Protein AF-A0A497AFR0-F1 (afdb_monomer)

Solvent-accessible surface area (backbone atoms only — not comparable to full-atom values): 16528 Å² total; per-residue (Å²): 110,71,66,58,55,52,51,50,52,52,51,50,56,54,67,75,41,56,76,76,56,36,55,16,50,53,52,7,54,52,49,36,51,52,50,32,74,39,26,70,62,52,56,63,45,47,44,92,56,71,70,35,42,59,50,41,66,58,33,39,48,101,87,23,55,24,75,66,23,37,52,49,47,24,52,52,45,18,49,50,43,41,51,45,61,61,49,49,56,52,51,51,53,54,50,71,69,42,57,72,74,56,39,50,51,53,50,52,50,51,50,52,50,51,52,50,49,60,72,47,38,48,77,78,34,47,70,63,48,27,47,54,47,38,54,51,40,53,52,49,43,51,48,53,56,47,40,50,45,42,67,33,41,55,46,58,70,66,15,63,66,33,47,54,49,50,25,51,50,45,36,32,28,33,30,4,74,38,96,52,28,79,58,58,35,56,58,77,68,32,47,61,53,16,52,48,51,29,49,51,53,47,50,66,53,40,66,69,43,72,80,45,59,70,70,59,31,28,53,50,27,34,48,50,24,48,51,46,53,50,50,48,44,27,74,87,39,22,83,62,50,38,11,78,77,37,68,56,63,58,67,64,55,62,51,93,94,45,99,70,44,48,86,49,53,59,54,53,37,54,52,44,49,52,47,39,51,50,52,49,50,51,48,56,55,38,52,77,31,73,66,30,46,50,30,40,41,41,48,76,39,53,69,60,30,42,75,72,70,48,58,80,87,83,106

pLDDT: mean 83.64, std 9.58, range [43.47, 96.81]

Radius of gyration: 25.44 Å; Cα contacts (8 Å, |Δi|>4): 316; chains: 1; bounding box: 66×54×67 Å

Secondary structure (DSSP, 8-state):
-HHHHHHHHHHHHHHSS-HHHHHHHHHHHHHHHHHHHTHHHHHHHT-SSTHHHHHHHHHEETTEE-HHHHHHHHHHHHHHHHHHHHHHHHHHHHHHTS-HHHHHHHHHHHHHHHHHHHHHHHHHS-HHHHHHHHHHHHHHHHHHHHIIIIIII----S-THHHHHHHHHHHHHHH--STT-SS---HHHHHHHHHHHHHHHHHHHHHHHTT--THHHHHHHHHHHHHHHHHHH-TTTHHHH-GGG----PPPPPPTT-SS---SHHHHHHHHHHHHHHHHHHHHHHHTSHHHHHHHHHHH-HHHHHHTT--TTT-

Foldseek 3Di:
DVVVVVVVVVVVVLVPDDPLQSVLQVQLQVQLVVCQVCVVVVLVFLDDDDPSVVVCVQAHDPRGGDPRNSVVSSCVSSVVVSVCVVVVVVVVVVLVPDDPVVVVVVVVVVVVVVVVCLLCVPVVGDQSVLVVVLVVLVVLLLVLVVCLCCVQQVQQAPQSVLLVVQLVQQLLCCCAPDQLNPHVDASVVSNVVSVVRSVVVVVVLCVVLLVDDDVRSNVSNVVNNVVSVCCQQDPVCCSNANHVVGRPRRDAHADPPDPPRPPGSSVSSVVSVVSSVVSVVCSVVLCPDPNSVLSNVCNVPVVVSVVVVRDSNPD

Sequence (315 aa):
MAVASVLGLVGSGFYLMPPRTRKPVFAGLTMVLLIGLLAETIILAWGNQGLGLAIRRVVFARRGLSILGAALVFLIVAGLNAWWGSRGEQIKGRVNALPPGQQRNVRWGGIALGILVMLFLPVLLRTYLTEVIDNVGIYILMGLGLNIVVGLAGLLDLGYVAFFAIGAYVMGVLTSYGELGIAGMSFWAALPIAVGAAVVAGVILGIPVLRMRGDYLAIVTMGFGEIIRILAISDWLAPAIGGAQGVLLIPKIPVVGLEGGLVSPERLYYMILAGCLLAFFVSWRLRDSRLGRQWMALREDEDVAEAMGINLTKV

Structure (mmCIF, N/CA/C/O backbone):
data_AF-A0A497AFR0-F1
#
_entry.id   AF-A0A497AFR0-F1
#
loop_
_atom_site.group_PDB
_atom_site.id
_atom_site.type_symbol
_atom_site.label_atom_id
_atom_site.label_alt_id
_atom_site.label_comp_id
_atom_site.label_asym_id
_atom_site.label_entity_id
_atom_site.label_seq_id
_atom_site.pdbx_PDB_ins_code
_atom_site.Cartn_x
_atom_site.Cartn_y
_atom_site.Cartn_z
_atom_site.occupancy
_atom_site.B_iso_or_equiv
_atom_site.auth_seq_id
_atom_site.auth_comp_id
_atom_site.auth_asym_id
_atom_site.auth_atom_id
_atom_site.pdbx_PDB_model_num
ATOM 1 N N . MET A 1 1 ? -26.581 27.960 -20.808 1.00 69.25 1 MET A N 1
ATOM 2 C CA . MET A 1 1 ? -27.974 27.669 -20.393 1.00 69.25 1 MET A CA 1
ATOM 3 C C . MET A 1 1 ? -28.526 26.386 -21.018 1.00 69.25 1 MET A C 1
ATOM 5 O O . MET A 1 1 ? -28.933 25.528 -20.253 1.00 69.25 1 MET A O 1
ATOM 9 N N . ALA A 1 2 ? -28.447 26.174 -22.340 1.00 74.25 2 ALA A N 1
ATOM 10 C CA . ALA A 1 2 ? -28.989 24.971 -23.001 1.00 74.25 2 ALA A CA 1
ATOM 11 C C . ALA A 1 2 ? -28.499 23.620 -22.429 1.00 74.25 2 ALA A C 1
ATOM 13 O O . ALA A 1 2 ? -29.296 22.714 -22.216 1.00 74.25 2 ALA A O 1
ATOM 14 N N . VAL A 1 3 ? -27.207 23.497 -22.102 1.00 75.06 3 VAL A N 1
ATOM 15 C CA . VAL A 1 3 ? -26.644 22.266 -21.508 1.00 75.06 3 VAL A CA 1
ATOM 16 C C . VAL A 1 3 ? -27.243 21.969 -20.127 1.00 75.06 3 VAL A C 1
ATOM 18 O O . VAL A 1 3 ? -27.562 20.823 -19.830 1.00 75.06 3 VAL A O 1
ATOM 21 N N . ALA A 1 4 ? -27.464 22.996 -19.302 1.00 74.44 4 ALA A N 1
ATOM 22 C CA . ALA A 1 4 ? -28.056 22.836 -17.973 1.00 74.44 4 ALA A CA 1
ATOM 23 C C . ALA A 1 4 ? -29.530 22.408 -18.053 1.00 74.44 4 ALA A C 1
ATOM 25 O O . ALA A 1 4 ? -29.966 21.560 -17.280 1.00 74.44 4 ALA A O 1
ATOM 26 N N . SER A 1 5 ? -30.279 22.932 -19.027 1.00 76.88 5 SER A N 1
ATOM 27 C CA . SER A 1 5 ? -31.671 22.546 -19.281 1.00 76.88 5 SER A CA 1
ATOM 28 C C . SER A 1 5 ? -31.786 21.087 -19.737 1.00 76.88 5 SER A C 1
ATOM 30 O O . SER A 1 5 ? -3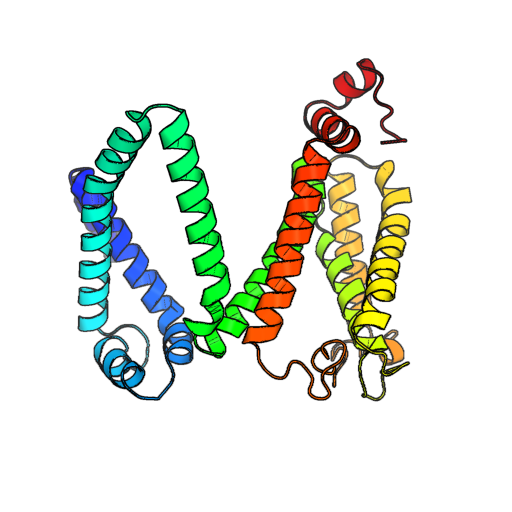2.636 20.351 -19.242 1.00 76.88 5 SER A O 1
ATOM 32 N N . VAL A 1 6 ? -30.894 20.643 -20.630 1.00 77.62 6 VAL A N 1
ATOM 33 C CA . VAL A 1 6 ? -30.844 19.248 -21.100 1.00 77.62 6 VAL A CA 1
ATOM 34 C C . VAL A 1 6 ? -30.464 18.300 -19.961 1.00 77.62 6 VAL A C 1
ATOM 36 O O . VAL A 1 6 ? -31.128 17.284 -19.767 1.00 77.62 6 VAL A O 1
ATOM 39 N N . LEU A 1 7 ? -29.456 18.644 -19.156 1.00 77.25 7 LEU A N 1
ATOM 40 C CA . LEU A 1 7 ? -29.069 17.844 -17.990 1.00 77.25 7 LEU A CA 1
ATOM 41 C C . LEU A 1 7 ? -30.175 17.795 -16.924 1.00 77.25 7 LEU A C 1
ATOM 43 O O . LEU A 1 7 ? -30.393 16.742 -16.329 1.00 77.25 7 LEU A O 1
ATOM 47 N N . GLY A 1 8 ? -30.910 18.893 -16.725 1.00 77.19 8 GLY A N 1
ATOM 48 C CA . GLY A 1 8 ? -32.064 18.949 -15.825 1.00 77.19 8 GLY A CA 1
ATOM 49 C C . GLY A 1 8 ? -33.215 18.044 -16.274 1.00 77.19 8 GLY A C 1
ATOM 50 O O . GLY A 1 8 ? -33.781 17.318 -15.457 1.00 77.19 8 GLY A O 1
ATOM 51 N N . LEU A 1 9 ? -33.516 18.013 -17.576 1.00 79.56 9 LEU A N 1
ATOM 52 C CA . LEU A 1 9 ? -34.527 17.115 -18.149 1.00 79.56 9 LEU A CA 1
ATOM 53 C C . LEU A 1 9 ? -34.112 15.642 -18.053 1.00 79.56 9 LEU A C 1
ATOM 55 O O . LEU A 1 9 ? -34.921 14.797 -17.669 1.00 79.56 9 LEU A O 1
ATOM 59 N N . VAL A 1 10 ? -32.842 15.335 -18.331 1.00 78.19 10 VAL A N 1
ATOM 60 C CA . VAL A 1 10 ? -32.291 13.982 -18.165 1.00 78.19 10 VAL A CA 1
ATOM 61 C C . VAL A 1 10 ? -32.357 13.557 -16.693 1.00 78.19 10 VAL A C 1
ATOM 63 O O . VAL A 1 10 ? -32.838 12.466 -16.393 1.00 78.19 10 VAL A O 1
ATOM 66 N N . GLY A 1 11 ? -31.964 14.432 -15.762 1.00 75.88 11 GLY A N 1
ATOM 67 C CA . GLY A 1 11 ? -32.038 14.177 -14.320 1.00 75.88 11 GLY A CA 1
ATOM 68 C C . GLY A 1 11 ? -33.467 13.955 -13.812 1.00 75.88 11 GLY A C 1
ATOM 69 O O . GLY A 1 11 ? -33.707 13.035 -13.028 1.00 75.88 11 GLY A O 1
ATOM 70 N N . SER A 1 12 ? -34.433 14.733 -14.308 1.00 78.31 12 SER A N 1
ATOM 71 C CA . SER A 1 12 ? -35.858 14.557 -13.999 1.00 78.31 12 SER A CA 1
ATOM 72 C C . SER A 1 12 ? -36.391 13.215 -14.518 1.00 78.31 12 SER A C 1
ATOM 74 O O . SER A 1 12 ? -37.030 12.471 -13.769 1.00 78.31 12 SER A O 1
ATOM 76 N N . GLY A 1 13 ? -36.032 12.837 -15.750 1.00 77.25 13 GLY A N 1
ATOM 77 C CA . GLY A 1 13 ? -36.365 11.528 -16.318 1.00 77.25 13 GLY A CA 1
ATOM 78 C C . GLY A 1 13 ? -35.806 10.362 -15.497 1.00 77.25 13 GLY A C 1
ATOM 79 O O . GLY A 1 13 ? -36.494 9.364 -15.294 1.00 77.25 13 GLY A O 1
ATOM 80 N N . PHE A 1 14 ? -34.598 10.505 -14.944 1.00 77.25 14 PHE A N 1
ATOM 81 C CA . PHE A 1 14 ? -33.999 9.518 -14.041 1.00 77.25 14 PHE A CA 1
ATOM 82 C C . PHE A 1 14 ? -34.712 9.398 -12.690 1.00 77.25 14 PHE A C 1
ATOM 84 O O . PHE A 1 14 ? -34.765 8.305 -12.118 1.00 77.25 14 PHE A O 1
ATOM 91 N N . TYR A 1 15 ? -35.251 10.499 -12.166 1.00 78.38 15 TYR A N 1
ATOM 92 C CA . TYR A 1 15 ? -35.957 10.509 -10.886 1.00 78.38 15 TYR A CA 1
ATOM 93 C C . TYR A 1 15 ? -37.315 9.801 -10.968 1.00 78.38 15 TYR A C 1
ATOM 95 O O . TYR A 1 15 ? -37.696 9.095 -10.034 1.00 78.38 15 TYR A O 1
ATOM 103 N N . LEU A 1 16 ? -38.000 9.931 -12.107 1.00 82.88 16 LEU A N 1
ATOM 104 C CA . LEU A 1 16 ? -39.312 9.326 -12.358 1.00 82.88 16 LEU A CA 1
ATOM 105 C C . LEU A 1 16 ? -39.257 7.807 -12.613 1.00 82.88 16 LEU A C 1
ATOM 107 O O . LEU A 1 16 ? -40.293 7.144 -12.619 1.00 82.88 16 LEU A O 1
ATOM 111 N N . MET A 1 17 ? -38.068 7.229 -12.817 1.00 82.50 17 MET A N 1
ATOM 112 C CA . MET A 1 17 ? -37.922 5.792 -13.060 1.00 82.50 17 MET A CA 1
ATOM 113 C C . MET A 1 17 ? -38.102 4.958 -11.780 1.00 82.50 17 MET A C 1
ATOM 115 O O . MET A 1 17 ? -37.520 5.283 -10.738 1.00 82.50 17 MET A O 1
ATOM 119 N N . PRO A 1 18 ? -38.809 3.810 -11.856 1.00 82.75 18 PRO A N 1
ATOM 120 C CA . PRO A 1 18 ? -38.904 2.868 -10.748 1.00 82.75 18 PRO A CA 1
ATOM 121 C C . PRO A 1 18 ? -37.520 2.450 -10.209 1.00 82.75 18 PRO A C 1
ATOM 123 O O . PRO A 1 18 ? -36.588 2.238 -10.991 1.00 82.75 18 PRO A O 1
ATOM 126 N N . PRO A 1 19 ? -37.358 2.216 -8.890 1.00 75.44 19 PRO A N 1
ATOM 127 C CA . PRO A 1 19 ? -36.061 1.871 -8.294 1.00 75.44 19 PRO A CA 1
ATOM 128 C C . PRO A 1 19 ? -35.402 0.621 -8.896 1.00 75.44 19 PRO A C 1
ATOM 130 O O . PRO A 1 19 ? -34.175 0.504 -8.897 1.00 75.44 19 PRO A O 1
ATOM 133 N N . ARG A 1 20 ? -36.217 -0.307 -9.418 1.00 76.38 20 ARG A N 1
ATOM 134 C CA . ARG A 1 20 ? -35.768 -1.545 -10.070 1.00 76.38 20 ARG A CA 1
ATOM 135 C C . ARG A 1 20 ? -35.093 -1.306 -11.424 1.00 76.38 20 ARG A C 1
ATOM 137 O O . ARG A 1 20 ? -34.203 -2.070 -11.770 1.00 76.38 20 ARG A O 1
ATOM 144 N N . THR A 1 21 ? -35.477 -0.265 -12.165 1.00 80.75 21 THR A N 1
ATOM 145 C CA . THR A 1 21 ? -34.900 0.075 -13.481 1.00 80.75 21 THR A CA 1
ATOM 146 C C . THR A 1 21 ? -33.881 1.206 -13.389 1.00 80.75 21 THR A C 1
ATOM 148 O O . THR A 1 21 ? -32.911 1.218 -14.143 1.00 80.75 21 THR A O 1
ATOM 151 N N . ARG A 1 22 ? -34.016 2.097 -12.400 1.00 82.12 22 ARG A N 1
ATOM 152 C CA . ARG A 1 22 ? -33.076 3.200 -12.177 1.00 82.12 22 ARG A CA 1
ATOM 153 C C . ARG A 1 22 ? -31.655 2.720 -11.867 1.00 82.12 22 ARG A C 1
ATOM 155 O O . ARG A 1 22 ? -30.707 3.223 -12.462 1.00 82.12 22 ARG A O 1
ATOM 162 N N . LYS A 1 23 ? -31.492 1.746 -10.957 1.00 81.94 23 LYS A N 1
ATOM 163 C CA . LYS A 1 23 ? -30.157 1.242 -10.567 1.00 81.94 23 LYS A CA 1
ATOM 164 C C . LYS A 1 23 ? -29.399 0.606 -11.748 1.00 81.94 23 LYS A C 1
ATOM 166 O O . LYS A 1 23 ? -28.253 0.997 -11.963 1.00 81.94 23 LYS A O 1
ATOM 171 N N . PRO A 1 24 ? -30.007 -0.292 -12.549 1.00 85.38 24 PRO A N 1
ATOM 172 C CA . PRO A 1 24 ? -29.331 -0.872 -13.705 1.00 85.38 24 PRO A CA 1
ATOM 173 C C . PRO A 1 24 ? -28.978 0.139 -14.797 1.00 85.38 24 PRO A C 1
ATOM 175 O O . PRO A 1 24 ? -27.870 0.095 -15.324 1.00 85.38 24 PRO A O 1
ATOM 178 N N . VAL A 1 25 ? -29.883 1.072 -15.113 1.00 85.94 25 VAL A N 1
ATOM 179 C CA . VAL A 1 25 ? -29.638 2.112 -16.129 1.00 85.94 25 VAL A CA 1
ATOM 180 C C . VAL A 1 25 ? -28.501 3.035 -15.686 1.00 85.94 25 VAL A C 1
ATOM 182 O O . VAL A 1 25 ? -27.593 3.316 -16.465 1.00 85.94 25 VAL A O 1
ATOM 185 N N . PHE A 1 26 ? -28.494 3.462 -14.421 1.00 85.81 26 PHE A N 1
ATOM 186 C CA . PHE A 1 26 ? -27.417 4.296 -13.886 1.00 85.81 26 PHE A CA 1
ATOM 187 C C . PHE A 1 26 ? -26.065 3.566 -13.871 1.00 85.81 26 PHE A C 1
ATOM 189 O O . PHE A 1 26 ? -25.043 4.149 -14.237 1.00 85.81 26 PHE A O 1
ATOM 196 N N . ALA A 1 27 ? -26.055 2.279 -13.506 1.00 84.75 27 ALA A N 1
ATOM 197 C CA . ALA A 1 27 ? -24.853 1.448 -13.563 1.00 84.75 27 ALA A CA 1
ATOM 198 C C . ALA A 1 27 ? -24.333 1.296 -15.002 1.00 84.75 27 ALA A C 1
ATOM 200 O O . ALA A 1 27 ? -23.131 1.415 -15.233 1.00 84.75 27 ALA A O 1
ATOM 201 N N . GLY A 1 28 ? -25.234 1.095 -15.968 1.00 86.00 28 GLY A N 1
ATOM 202 C CA . GLY A 1 28 ? -24.902 1.021 -17.388 1.00 86.00 28 GLY A CA 1
ATOM 203 C C . GLY A 1 28 ? -24.267 2.309 -17.909 1.00 86.00 28 GLY A C 1
ATOM 204 O O . GLY A 1 28 ? -23.194 2.255 -18.505 1.00 86.00 28 GLY A O 1
ATOM 205 N N . LEU A 1 29 ? -24.882 3.471 -17.654 1.00 87.56 29 LEU A N 1
ATOM 206 C CA . LEU A 1 29 ? -24.340 4.764 -18.099 1.00 87.56 29 LEU A CA 1
ATOM 207 C C . LEU A 1 29 ? -22.983 5.071 -17.464 1.00 87.56 29 LEU A C 1
ATOM 209 O O . LEU A 1 29 ? -22.055 5.479 -18.161 1.00 87.56 29 LEU A O 1
ATOM 213 N N . THR A 1 30 ? -22.858 4.838 -16.157 1.00 87.06 30 THR A N 1
ATOM 214 C CA . THR A 1 30 ? -21.595 5.037 -15.438 1.00 87.06 30 THR A CA 1
ATOM 215 C C . THR A 1 30 ? -20.494 4.149 -16.021 1.00 87.06 30 THR A C 1
ATOM 217 O O . THR A 1 30 ? -19.387 4.626 -16.253 1.00 87.06 30 THR A O 1
ATOM 220 N N . MET A 1 31 ? -20.791 2.884 -16.336 1.00 85.44 31 MET A N 1
ATOM 221 C CA . MET A 1 31 ? -19.807 1.982 -16.944 1.00 85.44 31 MET A CA 1
ATOM 222 C C . MET A 1 31 ? -19.428 2.366 -18.371 1.00 85.44 31 MET A C 1
ATOM 224 O O . MET A 1 31 ? -18.254 2.274 -18.719 1.00 85.44 31 MET A O 1
ATOM 228 N N . VAL A 1 32 ? -20.371 2.832 -19.194 1.00 88.06 32 VAL A N 1
ATOM 229 C CA . VAL A 1 32 ? -20.039 3.361 -20.528 1.00 88.06 32 VAL A CA 1
ATOM 230 C C . VAL A 1 32 ? -19.075 4.538 -20.417 1.00 88.06 32 VAL A C 1
ATOM 232 O O . VAL A 1 32 ? -18.095 4.591 -21.157 1.00 88.06 32 VAL A O 1
ATOM 235 N N . LEU A 1 33 ? -19.323 5.454 -19.478 1.00 87.56 33 LEU A N 1
ATOM 236 C CA . LEU A 1 33 ? -18.461 6.611 -19.256 1.00 87.56 33 LEU A CA 1
ATOM 237 C C . LEU A 1 33 ? -17.070 6.193 -18.761 1.00 87.56 33 LEU A C 1
ATOM 239 O O . LEU A 1 33 ? -16.072 6.662 -19.302 1.00 87.56 33 LEU A O 1
ATOM 243 N N . LEU A 1 34 ? -16.996 5.274 -17.794 1.00 85.50 34 LEU A N 1
ATOM 244 C CA . LEU A 1 34 ? -15.726 4.765 -17.268 1.00 85.50 34 LEU A CA 1
ATOM 245 C C . LEU A 1 34 ? -14.908 4.033 -18.336 1.00 85.50 34 LEU A C 1
ATOM 247 O O . LEU A 1 34 ? -13.725 4.317 -18.497 1.00 85.50 34 LEU A O 1
ATOM 251 N N . ILE A 1 35 ? -15.529 3.129 -19.097 1.00 84.81 35 ILE A N 1
ATOM 252 C CA . ILE A 1 35 ? -14.851 2.392 -20.174 1.00 84.81 35 ILE A CA 1
ATOM 253 C C . ILE A 1 35 ? -14.461 3.344 -21.312 1.00 84.81 35 ILE A C 1
ATOM 255 O O . ILE A 1 35 ? -13.410 3.166 -21.918 1.00 84.81 35 ILE A O 1
ATOM 259 N N . GLY A 1 36 ? -15.268 4.371 -21.590 1.00 85.12 36 GLY A N 1
ATOM 260 C CA . GLY A 1 36 ? -14.927 5.417 -22.552 1.00 85.12 36 GLY A CA 1
ATOM 261 C C . GLY A 1 36 ? -13.700 6.228 -22.131 1.00 85.12 36 GLY A C 1
ATOM 262 O O . GLY A 1 36 ? -12.814 6.454 -22.951 1.00 85.12 36 GLY A O 1
ATOM 263 N N . LEU A 1 37 ? -13.622 6.617 -20.855 1.00 85.81 37 LEU A N 1
ATOM 264 C CA . LEU A 1 37 ? -12.496 7.369 -20.291 1.00 85.81 37 LEU A CA 1
ATOM 265 C C . LEU A 1 37 ? -11.219 6.521 -20.234 1.00 85.81 37 LEU A C 1
ATOM 267 O O . LEU A 1 37 ? -10.132 7.009 -20.526 1.00 85.81 37 LEU A O 1
ATOM 271 N N . LEU A 1 38 ? -11.364 5.235 -19.922 1.00 82.38 38 LEU A N 1
ATOM 272 C CA . LEU A 1 38 ? -10.275 4.259 -19.872 1.00 82.38 38 LEU A CA 1
ATOM 273 C C . LEU A 1 38 ? -10.074 3.524 -21.205 1.00 82.38 38 LEU A C 1
ATOM 275 O O . LEU A 1 38 ? -9.414 2.491 -21.252 1.00 82.38 38 LEU A O 1
ATOM 279 N N . ALA A 1 39 ? -10.636 4.021 -22.308 1.00 81.69 39 ALA A N 1
ATOM 280 C CA . ALA A 1 39 ? -10.597 3.299 -23.575 1.00 81.69 39 ALA A CA 1
ATOM 281 C C . ALA A 1 39 ? -9.160 3.037 -24.034 1.00 81.69 39 ALA A C 1
ATOM 283 O O . ALA A 1 39 ? -8.857 1.936 -24.478 1.00 81.69 39 ALA A O 1
ATOM 284 N N . GLU A 1 40 ? -8.260 4.009 -23.882 1.00 75.75 40 GLU A N 1
ATOM 285 C CA . GLU A 1 40 ? -6.859 3.855 -24.283 1.00 75.75 40 GLU A CA 1
ATOM 286 C C . GLU A 1 40 ? -6.141 2.762 -23.480 1.00 75.75 40 GLU A C 1
ATOM 288 O O . GLU A 1 40 ? -5.467 1.915 -24.071 1.00 75.75 40 GLU A O 1
ATOM 293 N N . THR A 1 41 ? -6.350 2.706 -22.161 1.00 75.19 41 THR A N 1
ATOM 294 C CA . THR A 1 41 ? -5.747 1.674 -21.302 1.00 75.19 41 THR A CA 1
ATOM 295 C C . THR A 1 41 ? -6.350 0.295 -21.570 1.00 75.19 41 THR A C 1
ATOM 297 O O . THR A 1 41 ? -5.623 -0.696 -21.628 1.00 75.19 41 THR A O 1
ATOM 300 N N . ILE A 1 42 ? -7.659 0.214 -21.823 1.00 74.94 42 ILE A N 1
ATOM 301 C CA . ILE A 1 42 ? -8.346 -1.047 -22.147 1.00 74.94 42 ILE A CA 1
ATOM 302 C C . ILE A 1 42 ? -7.929 -1.567 -23.532 1.00 74.94 42 ILE A C 1
ATOM 304 O O . ILE A 1 42 ? -7.737 -2.770 -23.717 1.00 74.94 42 ILE A O 1
ATOM 308 N N . ILE A 1 43 ? -7.736 -0.675 -24.506 1.00 75.50 43 ILE A N 1
ATOM 309 C CA . ILE A 1 43 ? -7.233 -1.030 -25.838 1.00 75.50 43 ILE A CA 1
ATOM 310 C C . ILE A 1 43 ? -5.813 -1.599 -25.745 1.00 75.50 43 ILE A C 1
ATOM 312 O O . ILE A 1 43 ? -5.524 -2.605 -26.397 1.00 75.50 43 ILE A O 1
ATOM 316 N N . LEU A 1 44 ? -4.944 -0.981 -24.937 1.00 74.50 44 LEU A N 1
ATOM 317 C CA . LEU A 1 44 ? -3.592 -1.483 -24.667 1.00 74.50 44 LEU A CA 1
ATOM 318 C C . LEU A 1 44 ? -3.635 -2.860 -23.987 1.00 74.50 44 LEU A C 1
ATOM 320 O O . LEU A 1 44 ? -2.912 -3.773 -24.386 1.00 74.50 44 LEU A O 1
ATOM 324 N N . ALA A 1 45 ? -4.550 -3.040 -23.033 1.00 70.38 45 ALA A N 1
ATOM 325 C CA . ALA A 1 45 ? -4.733 -4.287 -22.301 1.00 70.38 45 ALA A CA 1
ATOM 326 C C . ALA A 1 45 ? -5.177 -5.477 -23.164 1.00 70.38 45 ALA A C 1
ATOM 328 O O . ALA A 1 45 ? -4.791 -6.618 -22.899 1.00 70.38 45 ALA A O 1
ATOM 329 N N . TRP A 1 46 ? -6.007 -5.246 -24.181 1.00 67.00 46 TRP A N 1
ATOM 330 C CA . TRP A 1 46 ? -6.632 -6.333 -24.945 1.00 67.00 46 TRP A CA 1
ATOM 331 C C . TRP A 1 46 ? -5.782 -6.925 -26.070 1.00 67.00 46 TRP A C 1
ATOM 333 O O . TRP A 1 46 ? -6.173 -7.938 -26.655 1.00 67.00 46 TRP A O 1
ATOM 343 N N . GLY A 1 47 ? -4.575 -6.397 -26.280 1.00 60.69 47 GLY A N 1
ATOM 344 C CA . GLY A 1 47 ? -3.593 -6.947 -27.208 1.00 60.69 47 GLY A CA 1
ATOM 345 C C . GLY A 1 47 ? -4.029 -6.893 -28.678 1.00 60.69 47 GLY A C 1
ATOM 346 O O . GLY A 1 47 ? -5.204 -6.817 -29.033 1.00 60.69 47 GLY A O 1
ATOM 347 N N . ASN A 1 48 ? -3.054 -6.963 -29.580 1.00 64.25 48 ASN A N 1
ATOM 348 C CA . ASN A 1 48 ? -3.296 -6.889 -31.023 1.00 64.25 48 ASN A CA 1
ATOM 349 C C . ASN A 1 48 ? -3.383 -8.273 -31.686 1.00 64.25 48 ASN A C 1
ATOM 351 O O . ASN A 1 48 ? -2.969 -8.413 -32.831 1.00 64.25 48 ASN A O 1
ATOM 355 N N . GLN A 1 49 ? -3.878 -9.312 -31.003 1.00 61.34 49 GLN A N 1
ATOM 356 C CA . GLN A 1 49 ? -3.927 -10.667 -31.575 1.00 61.34 49 GLN A CA 1
ATOM 357 C C . GLN A 1 49 ? -5.248 -11.403 -31.293 1.00 61.34 49 GLN A C 1
ATOM 359 O O . GLN A 1 49 ? -5.799 -11.342 -30.191 1.00 61.34 49 GLN A O 1
ATOM 364 N N . GLY A 1 50 ? -5.740 -12.133 -32.302 1.00 70.19 50 GLY A N 1
ATOM 365 C CA 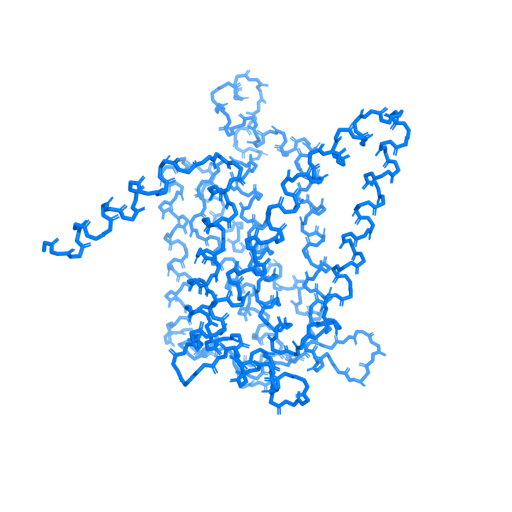. GLY A 1 50 ? -6.907 -13.020 -32.214 1.00 70.19 50 GLY A CA 1
ATOM 366 C C . GLY A 1 50 ? -8.237 -12.299 -31.963 1.00 70.19 50 GLY A C 1
ATOM 367 O O . GLY A 1 50 ? -8.510 -11.247 -32.542 1.00 70.19 50 GLY A O 1
ATOM 368 N N . LEU A 1 51 ? -9.066 -12.863 -31.077 1.00 62.91 51 LEU A N 1
ATOM 369 C CA . LEU A 1 51 ? -10.386 -12.325 -30.706 1.00 62.91 51 LEU A CA 1
ATOM 370 C C . LEU A 1 51 ? -10.321 -10.891 -30.145 1.00 62.91 51 LEU A C 1
ATOM 372 O O . LEU A 1 51 ? -11.255 -10.119 -30.347 1.00 62.91 51 LEU A O 1
ATOM 376 N N . GLY A 1 52 ? -9.208 -10.498 -29.512 1.00 66.81 52 GLY A N 1
ATOM 377 C CA . GLY A 1 52 ? -9.011 -9.140 -28.985 1.00 66.81 52 GLY A CA 1
ATOM 378 C C . GLY A 1 52 ? -9.063 -8.060 -30.072 1.00 66.81 52 GLY A C 1
ATOM 379 O O . GLY A 1 52 ? -9.675 -7.012 -29.871 1.00 66.81 52 GLY A O 1
ATOM 380 N N . LEU A 1 53 ? -8.535 -8.345 -31.270 1.00 69.25 53 LEU A N 1
ATOM 381 C CA . LEU A 1 53 ? -8.616 -7.434 -32.420 1.00 69.25 53 LEU A CA 1
ATOM 382 C C . LEU A 1 53 ? -10.046 -7.282 -32.943 1.00 69.25 53 LEU A C 1
ATOM 384 O O . LEU A 1 53 ? -10.456 -6.175 -33.295 1.00 69.25 53 LEU A O 1
ATOM 388 N N . ALA A 1 54 ? -10.791 -8.389 -33.016 1.00 70.81 54 ALA A N 1
ATOM 389 C CA . ALA A 1 54 ? -12.164 -8.386 -33.509 1.00 70.81 54 ALA A CA 1
ATOM 390 C C . ALA A 1 54 ? -13.064 -7.555 -32.589 1.00 70.81 54 ALA A C 1
ATOM 392 O O . ALA A 1 54 ? -13.783 -6.673 -33.060 1.00 70.81 54 ALA A O 1
ATOM 393 N N . ILE A 1 55 ? -12.956 -7.764 -31.273 1.00 70.19 55 ILE A N 1
ATOM 394 C CA . ILE A 1 55 ? -13.760 -7.009 -30.312 1.00 70.19 55 ILE A CA 1
ATOM 395 C C . ILE A 1 55 ? -13.301 -5.546 -30.254 1.00 70.19 55 ILE A C 1
ATOM 397 O O . ILE A 1 55 ? -14.145 -4.651 -30.227 1.00 70.19 55 ILE A O 1
ATOM 401 N N . ARG A 1 56 ? -11.989 -5.273 -30.340 1.00 73.38 56 ARG A N 1
ATOM 402 C CA . ARG A 1 56 ? -11.464 -3.901 -30.405 1.00 73.38 56 ARG A CA 1
ATOM 403 C C . ARG A 1 56 ? -12.093 -3.101 -31.544 1.00 73.38 56 ARG A C 1
ATOM 405 O O . ARG A 1 56 ? -12.499 -1.970 -31.314 1.00 73.38 56 ARG A O 1
ATOM 412 N N . ARG A 1 57 ? -12.197 -3.675 -32.747 1.00 72.88 57 ARG A N 1
ATOM 413 C CA . ARG A 1 57 ? -12.775 -2.984 -33.916 1.00 72.88 57 ARG A CA 1
ATOM 414 C C . ARG A 1 57 ? -14.253 -2.638 -33.744 1.00 72.88 57 ARG A C 1
ATOM 416 O O . ARG A 1 57 ? -14.695 -1.625 -34.273 1.00 72.88 57 ARG A O 1
ATOM 423 N N . VAL A 1 58 ? -15.008 -3.480 -33.040 1.00 77.12 58 VAL A N 1
ATOM 424 C CA . VAL A 1 58 ? -16.448 -3.274 -32.824 1.00 77.12 58 VAL A CA 1
ATOM 425 C C . VAL A 1 58 ? -16.693 -2.292 -31.679 1.00 77.12 58 VAL A C 1
ATOM 427 O O . VAL A 1 58 ? -17.526 -1.393 -31.801 1.00 77.12 58 VAL A O 1
ATOM 430 N N . VAL A 1 59 ? -15.963 -2.439 -30.572 1.00 77.25 59 VAL A N 1
ATOM 431 C CA . VAL A 1 59 ? -16.230 -1.711 -29.322 1.00 77.25 59 VAL A CA 1
ATOM 432 C C . VAL A 1 59 ? -15.510 -0.361 -29.258 1.00 77.25 59 VAL A C 1
ATOM 434 O O . VAL A 1 59 ? -16.069 0.597 -28.724 1.00 77.25 59 VAL A O 1
ATOM 437 N N . PHE A 1 60 ? -14.310 -0.244 -29.831 1.00 79.81 60 PHE A N 1
ATOM 438 C CA . PHE A 1 60 ? -13.459 0.940 -29.696 1.00 79.81 60 PHE A CA 1
ATOM 439 C C . PHE A 1 60 ? -13.203 1.640 -31.042 1.00 79.81 60 PHE A C 1
ATOM 441 O O . PHE A 1 60 ? -12.854 1.018 -32.045 1.00 79.81 60 PHE A O 1
ATOM 448 N N . ALA A 1 61 ? -13.346 2.965 -31.052 1.00 76.94 61 ALA A N 1
ATOM 449 C CA . ALA A 1 61 ? -12.986 3.861 -32.149 1.00 76.94 61 ALA A CA 1
ATOM 450 C C . ALA A 1 61 ? -11.591 4.490 -31.922 1.00 76.94 61 ALA A C 1
ATOM 452 O O . ALA A 1 61 ? -10.935 4.238 -30.913 1.00 76.94 61 ALA A O 1
ATOM 453 N N . ARG A 1 62 ? -11.119 5.346 -32.847 1.00 67.44 62 ARG A N 1
ATOM 454 C CA . ARG A 1 62 ? -9.787 5.994 -32.757 1.00 67.44 62 ARG A CA 1
ATOM 455 C C . ARG A 1 62 ? -9.585 6.881 -31.515 1.00 67.44 62 ARG A C 1
ATOM 457 O O . ARG A 1 62 ? -8.440 7.160 -31.189 1.00 67.44 62 ARG A O 1
ATOM 464 N N . ARG A 1 63 ? -10.659 7.356 -30.871 1.00 65.19 63 ARG A N 1
ATOM 465 C CA . ARG A 1 63 ? -10.631 8.268 -29.707 1.00 65.19 63 ARG A CA 1
ATOM 466 C C . ARG A 1 63 ? -11.709 7.919 -28.667 1.00 65.19 63 ARG A C 1
ATOM 468 O O . ARG A 1 63 ? -12.456 8.793 -28.242 1.00 65.19 63 ARG A O 1
ATOM 475 N N . GLY A 1 64 ? -11.858 6.638 -28.326 1.00 72.12 64 GLY A N 1
ATOM 476 C CA . GLY A 1 64 ? -12.796 6.197 -27.284 1.00 72.12 64 GLY A CA 1
ATOM 477 C C . GLY A 1 64 ? -13.734 5.075 -27.722 1.00 72.12 64 GLY A C 1
ATOM 478 O O . GLY A 1 64 ? -13.414 4.291 -28.613 1.00 72.12 64 GLY A O 1
ATOM 479 N N . LEU A 1 65 ? -14.902 4.988 -27.088 1.00 81.12 65 LEU A N 1
ATOM 480 C CA . LEU A 1 65 ? -15.923 3.987 -27.404 1.00 81.12 65 LEU A CA 1
ATOM 481 C C . LEU A 1 65 ? -16.639 4.306 -28.722 1.00 81.12 65 LEU A C 1
ATOM 483 O O . LEU A 1 65 ? -16.984 5.457 -28.992 1.00 81.12 65 LEU A O 1
ATOM 487 N N . SER A 1 66 ? -16.897 3.286 -29.541 1.00 85.62 66 SER A N 1
ATOM 488 C CA . SER A 1 66 ? -17.799 3.436 -30.687 1.00 85.62 66 SER A CA 1
ATOM 489 C C . SER A 1 66 ? -19.247 3.574 -30.191 1.00 85.62 66 SER A C 1
ATOM 491 O O . SER A 1 66 ? -19.580 3.108 -29.102 1.00 85.62 66 SER A O 1
ATOM 493 N N . ILE A 1 67 ? -20.138 4.184 -30.980 1.00 84.81 67 ILE A N 1
ATOM 494 C CA . ILE A 1 67 ? -21.565 4.320 -30.612 1.00 84.81 67 ILE A CA 1
ATOM 495 C C . ILE A 1 67 ? -22.198 2.935 -30.386 1.00 84.81 67 ILE A C 1
ATOM 497 O O . ILE A 1 67 ? -22.936 2.728 -29.424 1.00 84.81 67 ILE A O 1
ATOM 501 N N . LEU A 1 68 ? -21.849 1.962 -31.236 1.00 85.31 68 LEU A N 1
ATOM 502 C CA . LEU A 1 68 ? -22.284 0.571 -31.099 1.00 85.31 68 LEU A CA 1
ATOM 503 C C . LEU A 1 68 ? -21.676 -0.098 -29.857 1.00 85.31 68 LEU A C 1
ATOM 505 O O . LEU A 1 68 ? -22.379 -0.797 -29.133 1.00 85.31 68 LEU A O 1
ATOM 509 N N . GLY A 1 69 ? -20.398 0.155 -29.571 1.00 83.50 69 GLY A N 1
ATOM 510 C CA . GLY A 1 69 ? -19.710 -0.325 -28.374 1.00 83.50 69 GLY A CA 1
ATOM 511 C C . GLY A 1 69 ? -20.335 0.216 -27.092 1.00 83.50 69 GLY A C 1
ATOM 512 O O . GLY A 1 69 ? -20.582 -0.548 -26.164 1.00 83.50 69 GLY A O 1
ATOM 513 N N . ALA A 1 70 ? -20.673 1.505 -27.064 1.00 84.88 70 ALA A N 1
ATOM 514 C CA . ALA A 1 70 ? -21.369 2.144 -25.953 1.00 84.88 70 ALA A CA 1
ATOM 515 C C . ALA A 1 70 ? -22.756 1.543 -25.714 1.00 84.88 70 ALA A C 1
ATOM 517 O O . ALA A 1 70 ? -23.088 1.214 -24.576 1.00 84.88 70 ALA A O 1
ATOM 518 N N . ALA A 1 71 ? -23.538 1.332 -26.775 1.00 87.12 71 ALA A N 1
ATOM 519 C CA . ALA A 1 71 ? -24.844 0.688 -26.667 1.00 87.12 71 ALA A CA 1
ATOM 520 C C . ALA A 1 71 ? -24.731 -0.761 -26.157 1.00 87.12 71 ALA A C 1
ATOM 522 O O . ALA A 1 71 ? -25.487 -1.162 -25.272 1.00 87.12 71 ALA A O 1
ATOM 523 N N . LEU A 1 72 ? -23.758 -1.534 -26.654 1.00 87.44 72 LEU A N 1
ATOM 524 C CA . LEU A 1 72 ? -23.517 -2.910 -26.209 1.00 87.44 72 LEU A CA 1
ATOM 525 C C . LEU A 1 72 ? -23.092 -2.976 -24.741 1.00 87.44 72 LEU A C 1
ATOM 527 O O . LEU A 1 72 ? -23.676 -3.737 -23.972 1.00 87.44 72 LEU A O 1
ATOM 531 N N . VAL A 1 73 ? -22.117 -2.159 -24.335 1.00 85.75 73 VAL A N 1
ATOM 532 C CA . VAL A 1 73 ? -21.668 -2.072 -22.938 1.00 85.75 73 VAL A CA 1
ATOM 533 C C . VAL A 1 73 ? -22.833 -1.688 -22.030 1.00 85.75 73 VAL A C 1
ATOM 535 O O . VAL A 1 73 ? -23.046 -2.340 -21.009 1.00 85.75 73 VAL A O 1
ATOM 538 N N . PHE A 1 74 ? -23.622 -0.682 -22.416 1.00 89.50 74 PHE A N 1
ATOM 539 C CA . PHE A 1 74 ? -24.791 -0.258 -21.655 1.00 89.50 74 PHE A CA 1
ATOM 540 C C . PHE A 1 74 ? -25.792 -1.401 -21.465 1.00 89.50 74 PHE A C 1
ATOM 542 O O . PHE A 1 74 ? -26.189 -1.680 -20.334 1.00 89.50 74 PHE A O 1
ATOM 549 N N . LEU A 1 75 ? -26.172 -2.087 -22.547 1.00 90.44 75 LEU A N 1
ATOM 550 C CA . LEU A 1 75 ? -27.144 -3.180 -22.502 1.00 90.44 75 LEU A CA 1
ATOM 551 C C . LEU A 1 75 ? -26.639 -4.368 -21.679 1.00 90.44 75 LEU A C 1
ATOM 553 O O . LEU A 1 75 ? -27.397 -4.918 -20.881 1.00 90.44 75 LEU A O 1
ATOM 557 N N . ILE A 1 76 ? -25.364 -4.737 -21.826 1.00 87.44 76 ILE A N 1
ATOM 558 C CA . ILE A 1 76 ? -24.753 -5.833 -21.066 1.00 87.44 76 ILE A CA 1
ATOM 559 C C . ILE A 1 76 ? -24.717 -5.485 -19.577 1.00 87.44 76 ILE A C 1
ATOM 561 O O . ILE A 1 76 ? -25.184 -6.270 -18.754 1.00 87.44 76 ILE A O 1
ATOM 565 N N . VAL A 1 77 ? -24.203 -4.309 -19.215 1.00 86.62 77 VAL A N 1
ATOM 566 C CA . VAL A 1 77 ? -24.053 -3.912 -17.808 1.00 86.62 77 VAL A CA 1
ATOM 567 C C . VAL A 1 77 ? -25.413 -3.697 -17.151 1.00 86.62 77 VAL A C 1
ATOM 569 O O . VAL A 1 77 ? -25.644 -4.210 -16.056 1.00 86.62 77 VAL A O 1
ATOM 572 N N . ALA A 1 78 ? -26.332 -2.984 -17.805 1.00 87.00 78 ALA A N 1
ATOM 573 C CA . ALA A 1 78 ? -27.679 -2.783 -17.280 1.00 87.00 78 ALA A CA 1
ATOM 574 C C . ALA A 1 78 ? -28.439 -4.118 -17.185 1.00 87.00 78 ALA A C 1
ATOM 576 O O . ALA A 1 78 ? -29.090 -4.385 -16.177 1.00 87.00 78 ALA A O 1
ATOM 577 N N . GLY A 1 79 ? -28.303 -5.002 -18.177 1.00 87.00 79 GLY A N 1
ATOM 578 C CA . GLY A 1 79 ? -28.904 -6.336 -18.155 1.00 87.00 79 GLY A CA 1
ATOM 579 C C . GLY A 1 79 ? -28.376 -7.202 -17.009 1.00 87.00 79 GLY A C 1
ATOM 580 O O . GLY A 1 79 ? -29.163 -7.737 -16.226 1.00 87.00 79 GLY A O 1
ATOM 581 N N . LEU A 1 80 ? -27.051 -7.287 -16.853 1.00 87.12 80 LEU A N 1
ATOM 582 C CA . LEU A 1 80 ? -26.406 -8.026 -15.763 1.00 87.12 80 LEU A CA 1
ATOM 583 C C . LEU A 1 80 ? -26.779 -7.459 -14.392 1.00 87.12 80 LEU A C 1
ATOM 585 O O . LEU A 1 80 ? -27.060 -8.226 -13.474 1.00 87.12 80 LEU A O 1
ATOM 589 N N . ASN A 1 81 ? -26.829 -6.134 -14.245 1.00 84.94 81 ASN A N 1
ATOM 590 C CA . ASN A 1 81 ? -27.176 -5.491 -12.979 1.00 84.94 81 ASN A CA 1
ATOM 591 C C . ASN A 1 81 ? -28.651 -5.724 -12.607 1.00 84.94 81 ASN A C 1
ATOM 593 O O . ASN A 1 81 ? -28.949 -6.073 -11.464 1.00 84.94 81 ASN A O 1
ATOM 597 N N . ALA A 1 82 ? -29.571 -5.625 -13.573 1.00 84.94 82 ALA A N 1
ATOM 598 C CA . ALA A 1 82 ? -30.984 -5.947 -13.366 1.00 84.94 82 ALA A CA 1
ATOM 599 C C . ALA A 1 82 ? -31.183 -7.429 -13.002 1.00 84.94 82 ALA A C 1
ATOM 601 O O . ALA A 1 82 ? -31.916 -7.764 -12.064 1.00 84.94 82 ALA A O 1
ATOM 602 N N . TRP A 1 83 ? -30.484 -8.321 -13.707 1.00 84.31 83 TRP A N 1
ATOM 603 C CA . TRP A 1 83 ? -30.521 -9.757 -13.455 1.00 84.31 83 TRP A CA 1
ATOM 604 C C . TRP A 1 83 ? -29.976 -10.105 -12.066 1.00 84.31 83 TRP A C 1
ATOM 606 O O . TRP A 1 83 ? -30.658 -10.776 -11.284 1.00 84.31 83 TRP A O 1
ATOM 616 N N . TRP A 1 84 ? -28.803 -9.579 -11.710 1.00 78.81 84 TRP A N 1
ATOM 617 C CA . TRP A 1 84 ? -28.177 -9.800 -10.408 1.00 78.81 84 TRP A CA 1
ATOM 618 C C . TRP A 1 84 ? -28.971 -9.170 -9.261 1.00 78.81 84 TRP A C 1
ATOM 620 O O . TRP A 1 84 ? -29.061 -9.760 -8.190 1.00 78.81 84 TRP A O 1
ATOM 630 N N . GLY A 1 85 ? -29.613 -8.018 -9.474 1.00 76.19 85 GLY A N 1
ATOM 631 C CA . GLY A 1 85 ? -30.475 -7.384 -8.473 1.00 76.19 85 GLY A CA 1
ATOM 632 C C . GLY A 1 85 ? -31.690 -8.237 -8.096 1.00 76.19 85 GLY A C 1
ATOM 633 O O . GLY A 1 85 ? -32.090 -8.261 -6.935 1.00 76.19 85 GLY A O 1
ATOM 634 N N . SER A 1 86 ? -32.251 -8.984 -9.051 1.00 74.94 86 SER A N 1
ATOM 635 C CA . SER A 1 86 ? -33.387 -9.882 -8.794 1.00 74.94 86 SER A CA 1
ATOM 636 C C . SER A 1 86 ? -32.969 -11.227 -8.187 1.00 74.94 86 SER A C 1
ATOM 638 O O . SER A 1 86 ? -33.600 -11.705 -7.243 1.00 74.94 86 SER A O 1
ATOM 640 N N . ARG A 1 87 ? -31.887 -11.836 -8.692 1.00 78.94 87 ARG A N 1
ATOM 641 C CA . ARG A 1 87 ? -31.420 -13.155 -8.236 1.00 78.94 87 ARG A CA 1
ATOM 642 C C . ARG A 1 87 ? -30.547 -13.091 -6.990 1.00 78.94 87 ARG A C 1
ATOM 644 O O . ARG A 1 87 ? -30.580 -14.019 -6.193 1.00 78.94 87 ARG A O 1
ATOM 651 N N . GLY A 1 88 ? -29.801 -12.011 -6.788 1.00 73.25 88 GLY A N 1
ATOM 652 C CA . GLY A 1 88 ? -28.920 -11.833 -5.635 1.00 73.25 88 GLY A CA 1
ATOM 653 C C . GLY A 1 88 ? -29.686 -11.820 -4.314 1.00 73.25 88 GLY A C 1
ATOM 654 O O . GLY A 1 88 ? -29.278 -12.492 -3.370 1.00 73.25 88 GLY A O 1
ATOM 655 N N . GLU A 1 89 ? -30.832 -11.138 -4.264 1.00 72.44 89 GLU A N 1
ATOM 656 C CA . GLU A 1 89 ? -31.716 -11.138 -3.088 1.00 72.44 89 GLU A CA 1
ATOM 657 C C . GLU A 1 89 ? -32.336 -12.522 -2.837 1.00 72.44 89 GLU A C 1
ATOM 659 O O . GLU A 1 89 ? -32.377 -12.992 -1.702 1.00 72.44 89 GLU A O 1
ATOM 664 N N . GLN A 1 90 ? -32.724 -13.242 -3.896 1.00 79.00 90 GLN A N 1
ATOM 665 C CA . GLN A 1 90 ? -33.228 -14.616 -3.775 1.00 79.00 90 GLN A CA 1
ATOM 666 C C . GLN A 1 90 ? -32.149 -15.593 -3.287 1.00 79.00 90 GLN A C 1
ATOM 668 O O . GLN A 1 90 ? -32.430 -16.460 -2.461 1.00 79.00 90 GLN A O 1
ATOM 673 N N . ILE A 1 91 ? -30.910 -15.455 -3.769 1.00 77.44 91 ILE A N 1
ATOM 674 C CA . ILE A 1 91 ? -29.772 -16.281 -3.346 1.00 77.44 91 ILE A CA 1
ATOM 675 C C . ILE A 1 91 ? -29.421 -15.984 -1.886 1.00 77.44 91 ILE A C 1
ATOM 677 O O . ILE A 1 91 ? -29.278 -16.923 -1.108 1.00 77.44 91 ILE A O 1
ATOM 681 N N . LYS A 1 92 ? -29.352 -14.709 -1.479 1.00 75.62 92 LYS A N 1
ATOM 682 C CA . LYS A 1 92 ? -29.129 -14.331 -0.073 1.00 75.62 92 LYS A CA 1
ATOM 683 C C . LYS A 1 92 ? -30.228 -14.874 0.840 1.00 75.62 92 LYS A C 1
ATOM 685 O O . LYS A 1 92 ? -29.911 -15.453 1.874 1.00 75.62 92 LYS A O 1
ATOM 690 N N . GLY A 1 93 ? -31.495 -14.752 0.436 1.00 75.81 93 GLY A N 1
ATOM 691 C CA . GLY A 1 93 ? -32.632 -15.304 1.175 1.00 75.81 93 GLY A CA 1
ATOM 692 C C . GLY A 1 93 ? -32.548 -16.824 1.328 1.00 75.81 93 GLY A C 1
ATOM 693 O O . GLY A 1 93 ? -32.721 -17.339 2.429 1.00 75.81 93 GLY A O 1
ATOM 694 N N . ARG A 1 94 ? -32.191 -17.544 0.254 1.00 78.50 94 ARG A N 1
ATOM 695 C CA . ARG A 1 94 ? -31.984 -19.001 0.29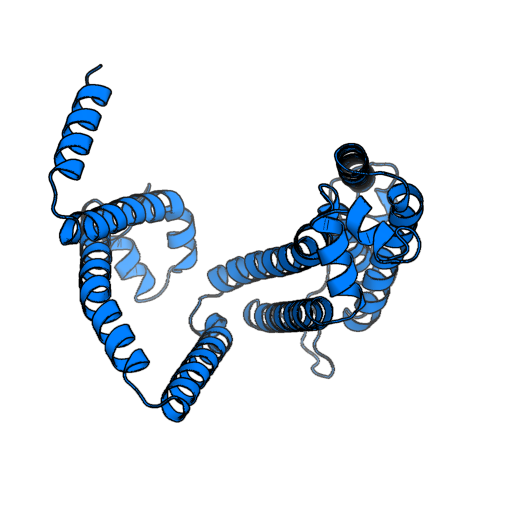9 1.00 78.50 94 ARG A CA 1
ATOM 696 C C . ARG A 1 94 ? -30.812 -19.399 1.186 1.00 78.50 94 ARG A C 1
ATOM 698 O O . ARG A 1 94 ? -30.964 -20.328 1.962 1.00 78.50 94 ARG A O 1
ATOM 705 N N . VAL A 1 95 ? -29.676 -18.704 1.104 1.00 78.50 95 VAL A N 1
ATOM 706 C CA . VAL A 1 95 ? -28.496 -18.992 1.938 1.00 78.50 95 VAL A CA 1
ATOM 707 C C . VAL A 1 95 ? -28.792 -18.727 3.414 1.00 78.50 95 VAL A C 1
ATOM 709 O O . VAL A 1 95 ? -28.444 -19.553 4.251 1.00 78.50 95 VAL A O 1
ATOM 712 N N . ASN A 1 96 ? -29.484 -17.634 3.740 1.00 79.44 96 ASN A N 1
ATOM 713 C CA . ASN A 1 96 ? -29.861 -17.308 5.118 1.00 79.44 96 ASN A CA 1
ATOM 714 C C . ASN A 1 96 ? -30.920 -18.265 5.693 1.00 79.44 96 ASN A C 1
ATOM 716 O O . ASN A 1 96 ? -30.984 -18.435 6.906 1.00 79.44 96 ASN A O 1
ATOM 720 N N . ALA A 1 97 ? -31.722 -18.908 4.839 1.00 83.19 97 ALA A N 1
ATOM 721 C CA . ALA A 1 97 ? -32.688 -19.931 5.240 1.00 83.19 97 ALA A CA 1
ATOM 722 C C . ALA A 1 97 ? -32.058 -21.319 5.481 1.00 83.19 97 ALA A C 1
ATOM 724 O O . ALA A 1 97 ? -32.738 -22.214 5.981 1.00 83.19 97 ALA A O 1
ATOM 725 N N . LEU A 1 98 ? -30.781 -21.529 5.130 1.00 85.38 98 LEU A N 1
ATOM 726 C CA . LEU A 1 98 ? -30.097 -22.803 5.371 1.00 85.38 98 LEU A CA 1
ATOM 727 C C . LEU A 1 98 ? -29.739 -22.988 6.857 1.00 85.38 98 LEU A C 1
ATOM 729 O O . LEU A 1 98 ? -29.458 -22.002 7.543 1.00 85.38 98 LEU A O 1
ATOM 733 N N . PRO A 1 99 ? -29.636 -24.237 7.349 1.00 85.12 99 PRO A N 1
ATOM 734 C CA . PRO A 1 99 ? -29.097 -24.534 8.675 1.00 85.12 99 PRO A CA 1
ATOM 735 C C . PRO A 1 99 ? -27.679 -23.958 8.877 1.00 85.12 99 PRO A C 1
ATOM 737 O O . PRO A 1 99 ? -26.888 -23.929 7.927 1.00 85.12 99 PRO A O 1
ATOM 740 N N . PRO A 1 100 ? -27.290 -23.570 10.109 1.00 81.44 100 PRO A N 1
ATOM 741 C CA . PRO A 1 100 ? -26.024 -22.875 10.384 1.00 81.44 100 PRO A CA 1
ATOM 742 C C . PRO A 1 100 ? -24.769 -23.648 9.938 1.00 81.44 100 PRO A C 1
ATOM 744 O O . PRO A 1 100 ? -23.794 -23.044 9.487 1.00 81.44 100 PRO A O 1
ATOM 747 N N . GLY A 1 101 ? -24.793 -24.987 9.977 1.00 81.94 101 GLY A N 1
ATOM 748 C CA . GLY A 1 101 ? -23.698 -25.820 9.459 1.00 81.94 101 GLY A CA 1
ATOM 749 C C . GLY A 1 101 ? -23.520 -25.713 7.938 1.00 81.94 101 GLY A C 1
ATOM 750 O O . GLY A 1 101 ? -22.398 -25.656 7.437 1.00 81.94 101 GLY A O 1
ATOM 751 N N . GLN A 1 102 ? -24.619 -25.597 7.193 1.00 83.44 102 GLN A N 1
ATOM 752 C CA . GLN A 1 102 ? -24.596 -25.475 5.736 1.00 83.44 102 GLN A CA 1
ATOM 753 C C . GLN A 1 102 ? -24.248 -24.043 5.300 1.00 83.44 102 GLN A C 1
ATOM 755 O O . GLN A 1 102 ? -23.513 -23.861 4.330 1.00 83.44 102 GLN A O 1
ATOM 760 N N . GLN A 1 103 ? -24.668 -23.030 6.069 1.00 83.62 103 GLN A N 1
ATOM 761 C CA . GLN A 1 103 ? -24.226 -21.642 5.879 1.00 83.62 103 GLN A CA 1
ATOM 762 C C . GLN A 1 103 ? -22.706 -21.504 6.002 1.00 83.62 103 GLN A C 1
ATOM 764 O O . GLN A 1 103 ? -22.077 -20.816 5.195 1.00 83.62 103 GLN A O 1
ATOM 769 N N . ARG A 1 104 ? -22.100 -22.187 6.983 1.00 84.00 104 ARG A N 1
ATOM 770 C CA . ARG A 1 104 ? -20.643 -22.231 7.141 1.00 84.00 104 ARG A CA 1
ATOM 771 C C . ARG A 1 104 ? -19.979 -22.816 5.891 1.00 84.00 104 ARG A C 1
ATOM 773 O O . ARG A 1 104 ? -19.070 -22.184 5.363 1.00 84.00 104 ARG A O 1
ATOM 780 N N . ASN A 1 105 ? -20.461 -23.944 5.371 1.00 86.44 105 ASN A N 1
ATOM 781 C CA . ASN A 1 105 ? -19.893 -24.566 4.167 1.00 86.44 105 ASN A CA 1
ATOM 782 C C . ASN A 1 105 ? -20.020 -23.680 2.922 1.00 86.44 105 ASN A C 1
ATOM 784 O O . ASN A 1 105 ? -19.067 -23.577 2.157 1.00 86.44 105 ASN A O 1
ATOM 788 N N . VAL A 1 106 ? -21.150 -22.988 2.743 1.00 86.19 106 VAL A N 1
ATOM 789 C CA . VAL A 1 106 ? -21.324 -22.025 1.641 1.00 86.19 106 VAL A CA 1
ATOM 790 C C . VAL A 1 106 ? -20.353 -20.849 1.779 1.00 86.19 106 VAL A C 1
ATOM 792 O O . VAL A 1 106 ? -19.757 -20.433 0.788 1.00 86.19 106 VAL A O 1
ATOM 795 N N . ARG A 1 107 ? -20.134 -20.338 2.999 1.00 84.69 107 ARG A N 1
ATOM 796 C CA . ARG A 1 107 ? -19.148 -19.275 3.256 1.00 84.69 107 ARG A CA 1
ATOM 797 C C . ARG A 1 107 ? -17.722 -19.729 2.949 1.00 84.69 107 ARG A C 1
ATOM 799 O O . ARG A 1 107 ? -17.019 -19.029 2.229 1.00 84.69 107 ARG A O 1
ATOM 806 N N . TRP A 1 108 ? -17.308 -20.899 3.440 1.00 86.31 108 TRP A N 1
ATOM 807 C CA . TRP A 1 108 ? -15.983 -21.455 3.139 1.00 86.31 108 TRP A CA 1
ATOM 808 C C . TRP A 1 108 ? -15.816 -21.774 1.654 1.00 86.31 108 TRP A C 1
ATOM 810 O O . TRP A 1 108 ? -14.766 -21.477 1.098 1.00 86.31 108 TRP A O 1
ATOM 820 N N . GLY A 1 109 ? -16.857 -22.286 0.992 1.00 89.44 109 GLY A N 1
ATOM 821 C CA . GLY A 1 109 ? -16.871 -22.491 -0.456 1.00 89.44 109 GLY A CA 1
ATOM 822 C C . GLY A 1 109 ? -16.715 -21.181 -1.231 1.00 89.44 109 GLY A C 1
ATOM 823 O O . GLY A 1 109 ? -15.946 -21.124 -2.185 1.00 89.44 109 GLY A O 1
ATOM 824 N N . GLY A 1 110 ? -17.371 -20.105 -0.786 1.00 87.50 110 GLY A N 1
ATOM 825 C CA . GLY A 1 110 ? -17.211 -18.768 -1.362 1.00 87.50 110 GLY A CA 1
ATOM 826 C C . GLY A 1 110 ? -15.803 -18.196 -1.174 1.00 87.50 110 GLY A C 1
ATOM 827 O O . GLY A 1 110 ? -15.236 -17.653 -2.118 1.00 87.50 110 GLY A O 1
ATOM 828 N N . ILE A 1 111 ? -15.212 -18.362 0.013 1.00 87.50 111 ILE A N 1
ATOM 829 C CA . ILE A 1 111 ? -13.824 -17.955 0.286 1.00 87.50 111 ILE A CA 1
ATOM 830 C C . ILE A 1 111 ? -12.849 -18.764 -0.579 1.00 87.50 111 ILE A C 1
ATOM 832 O O . ILE A 1 111 ? -11.980 -18.180 -1.220 1.00 87.50 111 ILE A O 1
ATOM 836 N N . ALA A 1 112 ? -13.016 -20.087 -0.648 1.00 88.19 112 ALA A N 1
ATOM 837 C CA . ALA A 1 112 ? -12.180 -20.962 -1.466 1.00 88.19 112 ALA A CA 1
ATOM 838 C C . ALA A 1 112 ? -12.272 -20.604 -2.956 1.00 88.19 112 ALA A C 1
ATOM 840 O O . ALA A 1 112 ? -11.248 -20.536 -3.630 1.00 88.19 112 ALA A O 1
ATOM 841 N N . LEU A 1 113 ? -13.475 -20.302 -3.454 1.00 90.00 113 LEU A N 1
ATOM 842 C CA . LEU A 1 113 ? -13.672 -19.813 -4.816 1.00 90.00 113 LEU A CA 1
ATOM 843 C C . LEU A 1 113 ? -12.969 -18.466 -5.039 1.00 90.00 113 LEU A C 1
ATOM 845 O O . LEU A 1 113 ? -12.327 -18.286 -6.067 1.00 90.00 113 LEU A O 1
ATOM 849 N N . GLY A 1 114 ? -13.046 -17.538 -4.082 1.00 88.31 114 GLY A N 1
ATOM 850 C CA . GLY A 1 114 ? -12.336 -16.258 -4.154 1.00 88.31 114 GLY A CA 1
ATOM 851 C C . GLY A 1 114 ? -10.815 -16.424 -4.225 1.00 88.31 114 GLY A C 1
ATOM 852 O O . GLY A 1 114 ? -10.170 -15.805 -5.070 1.00 88.31 114 GLY A O 1
ATOM 853 N N . ILE A 1 115 ? -10.251 -17.311 -3.400 1.00 87.88 115 ILE A N 1
ATOM 854 C CA . ILE A 1 115 ? -8.819 -17.650 -3.421 1.00 87.88 115 ILE A CA 1
ATOM 855 C C . ILE A 1 115 ? -8.439 -18.299 -4.755 1.00 87.88 115 ILE A C 1
ATOM 857 O O . ILE A 1 115 ? -7.425 -17.933 -5.344 1.00 87.88 115 ILE A O 1
ATOM 861 N N . LEU A 1 116 ? -9.261 -19.223 -5.259 1.00 88.44 116 LEU A N 1
ATOM 862 C CA . LEU A 1 116 ? -9.041 -19.867 -6.553 1.00 88.44 116 LEU A CA 1
ATOM 863 C C . LEU A 1 116 ? -9.018 -18.832 -7.685 1.00 88.44 116 LEU A C 1
ATOM 865 O O . LEU A 1 116 ? -8.119 -18.856 -8.521 1.00 88.44 116 LEU A O 1
ATOM 869 N N . VAL A 1 117 ? -9.970 -17.896 -7.689 1.00 88.94 117 VAL A N 1
ATOM 870 C CA . VAL A 1 117 ? -10.015 -16.808 -8.674 1.00 88.94 117 VAL A CA 1
ATOM 871 C C . VAL A 1 117 ? -8.765 -15.937 -8.582 1.00 88.94 117 VAL A C 1
ATOM 873 O O . VAL A 1 117 ? -8.195 -15.632 -9.623 1.00 88.94 117 VAL A O 1
ATOM 876 N N . MET A 1 118 ? -8.308 -15.577 -7.378 1.00 87.56 118 MET A N 1
ATOM 877 C CA . MET A 1 118 ? -7.053 -14.832 -7.203 1.00 87.56 118 MET A CA 1
ATOM 878 C C . MET A 1 118 ? -5.843 -15.609 -7.731 1.00 87.56 118 MET A C 1
ATOM 880 O O . MET A 1 118 ? -5.014 -15.041 -8.431 1.00 87.56 118 MET A O 1
ATOM 884 N N . LEU A 1 119 ? -5.756 -16.913 -7.463 1.00 86.88 119 LEU A N 1
ATOM 885 C CA . LEU A 1 119 ? -4.634 -17.734 -7.917 1.00 86.88 119 LEU A CA 1
ATOM 886 C C . LEU A 1 119 ? -4.586 -17.855 -9.448 1.00 86.88 119 LEU A C 1
ATOM 888 O O . LEU A 1 119 ? -3.512 -17.803 -10.032 1.00 86.88 119 LEU A O 1
ATOM 892 N N . PHE A 1 120 ? -5.738 -17.985 -10.109 1.00 87.06 120 PHE A N 1
ATOM 893 C CA . PHE A 1 120 ? -5.816 -18.092 -11.572 1.00 87.06 120 PHE A CA 1
ATOM 894 C C . PHE A 1 120 ? -5.899 -16.738 -12.287 1.00 87.06 120 PHE A C 1
ATOM 896 O O . PHE A 1 120 ? -5.881 -16.688 -13.520 1.00 87.06 120 PHE A O 1
ATOM 903 N N . LEU A 1 121 ? -5.958 -15.637 -11.538 1.00 84.81 121 LEU A N 1
ATOM 904 C CA . LEU A 1 121 ? -6.079 -14.287 -12.070 1.00 84.81 121 LEU A CA 1
ATOM 905 C C . LEU A 1 121 ? -4.985 -13.914 -13.089 1.00 84.81 121 LEU A C 1
ATOM 907 O O . LEU A 1 121 ? -5.354 -13.437 -14.159 1.00 84.81 121 LEU A O 1
ATOM 911 N N . PRO A 1 122 ? -3.678 -14.158 -12.854 1.00 82.94 122 PRO A N 1
ATOM 912 C CA . PRO A 1 122 ? -2.639 -13.783 -13.816 1.00 82.94 122 PRO A CA 1
ATOM 913 C C . PRO A 1 122 ? -2.666 -14.637 -15.090 1.00 82.94 122 PRO A C 1
ATOM 915 O O . PRO A 1 122 ? -2.141 -14.205 -16.102 1.00 82.94 122 PRO A O 1
ATOM 918 N N . VAL A 1 123 ? -3.281 -15.826 -15.064 1.00 79.38 123 VAL A N 1
ATOM 919 C CA . VAL A 1 123 ? -3.449 -16.680 -16.256 1.00 79.38 123 VAL A CA 1
ATOM 920 C C . VAL A 1 123 ? -4.637 -16.204 -17.093 1.00 79.38 123 VAL A C 1
ATOM 922 O O . VAL A 1 123 ? -4.618 -16.258 -18.321 1.00 79.38 123 VAL A O 1
ATOM 925 N N . LEU A 1 124 ? -5.690 -15.726 -16.425 1.00 77.12 124 LEU A N 1
ATOM 926 C CA . LEU A 1 124 ? -6.864 -15.135 -17.070 1.00 77.12 124 LEU A CA 1
ATOM 927 C C . LEU A 1 124 ? -6.541 -13.773 -17.698 1.00 77.12 124 LEU A C 1
ATOM 929 O O . LEU A 1 124 ? -7.157 -13.376 -18.691 1.00 77.12 124 LEU A O 1
ATOM 933 N N . LEU A 1 125 ? -5.601 -13.046 -17.098 1.00 74.62 125 LEU A N 1
ATOM 934 C CA . LEU A 1 125 ? -5.224 -11.700 -17.489 1.00 74.62 125 LEU A CA 1
ATOM 935 C C . LEU A 1 125 ? -3.958 -11.709 -18.343 1.00 74.62 125 LEU A C 1
ATOM 937 O O . LEU A 1 125 ? -3.000 -12.419 -18.091 1.00 74.62 125 LEU A O 1
ATOM 941 N N . ARG A 1 126 ? -3.952 -10.898 -19.400 1.00 75.50 126 ARG A N 1
ATOM 942 C CA . ARG A 1 126 ? -2.769 -10.735 -20.255 1.00 75.50 126 ARG A CA 1
ATOM 943 C C . ARG A 1 126 ? -1.675 -9.969 -19.506 1.00 75.50 126 ARG A C 1
ATOM 945 O O . ARG A 1 126 ? -1.986 -9.165 -18.633 1.00 75.50 126 ARG A O 1
ATOM 952 N N . THR A 1 127 ? -0.424 -10.116 -19.947 1.00 76.94 127 THR A N 1
ATOM 953 C CA . THR A 1 127 ? 0.786 -9.527 -19.337 1.00 76.94 127 THR A CA 1
ATOM 954 C C . THR A 1 127 ? 0.626 -8.072 -18.883 1.00 76.94 127 THR A C 1
ATOM 956 O O . THR A 1 127 ? 0.960 -7.759 -17.748 1.00 76.94 127 THR A O 1
ATOM 959 N N . TYR A 1 128 ? 0.045 -7.199 -19.715 1.00 78.38 128 TYR A N 1
ATOM 960 C CA . TYR A 1 128 ? -0.184 -5.793 -19.355 1.00 78.38 128 TYR A CA 1
ATOM 961 C C . TYR A 1 128 ? -1.133 -5.621 -18.157 1.00 78.38 128 TYR A C 1
ATOM 963 O O . TYR A 1 128 ? -0.859 -4.846 -17.249 1.00 78.38 128 TYR A O 1
ATOM 971 N N . LEU A 1 129 ? -2.257 -6.347 -18.133 1.00 80.31 129 LEU A N 1
ATOM 972 C CA . LEU A 1 129 ? -3.201 -6.272 -17.012 1.00 80.31 129 LEU A CA 1
ATOM 973 C C . LEU A 1 129 ? -2.600 -6.860 -15.738 1.00 80.31 129 LEU A C 1
ATOM 975 O O . LEU A 1 129 ? -2.900 -6.368 -14.653 1.00 80.31 129 LEU A O 1
ATOM 979 N N . THR A 1 130 ? -1.739 -7.866 -15.871 1.00 84.31 130 THR A N 1
ATOM 980 C CA . THR A 1 130 ? -0.989 -8.421 -14.745 1.00 84.31 130 THR A CA 1
ATOM 981 C C . THR A 1 130 ? -0.047 -7.376 -14.144 1.00 84.31 130 THR A C 1
ATOM 983 O O . THR A 1 130 ? -0.103 -7.170 -12.940 1.00 84.31 130 THR A O 1
ATOM 986 N N . GLU A 1 131 ? 0.697 -6.611 -14.952 1.00 84.00 131 GLU A N 1
ATOM 987 C CA . GLU A 1 131 ? 1.538 -5.502 -14.453 1.00 84.00 131 GLU A CA 1
ATOM 988 C C . GLU A 1 131 ? 0.723 -4.389 -13.771 1.00 84.00 131 GLU A C 1
ATOM 990 O O . GLU A 1 131 ? 1.131 -3.827 -12.752 1.00 84.00 131 GLU A O 1
ATOM 995 N N . VAL A 1 132 ? -0.457 -4.061 -14.307 1.00 86.00 132 VAL A N 1
ATOM 996 C CA . VAL A 1 132 ? -1.363 -3.096 -13.662 1.00 86.00 132 VAL A CA 1
ATOM 997 C C . VAL A 1 132 ? -1.816 -3.619 -12.299 1.00 86.00 132 VAL A C 1
ATOM 999 O O . VAL A 1 132 ? -1.831 -2.866 -11.325 1.00 86.00 132 VAL A O 1
ATOM 1002 N N . ILE A 1 133 ? -2.156 -4.903 -12.206 1.00 87.44 133 ILE A N 1
ATOM 1003 C CA . ILE A 1 133 ? -2.554 -5.526 -10.944 1.00 87.44 133 ILE A CA 1
ATOM 1004 C C . ILE A 1 133 ? -1.388 -5.639 -9.970 1.00 87.44 133 ILE A C 1
ATOM 1006 O O . ILE A 1 133 ? -1.613 -5.461 -8.776 1.00 87.44 133 ILE A O 1
ATOM 1010 N N . ASP A 1 134 ? -0.166 -5.868 -10.442 1.00 89.06 134 ASP A N 1
ATOM 1011 C CA . ASP A 1 134 ? 1.025 -5.850 -9.595 1.00 89.06 134 ASP A CA 1
ATOM 1012 C C . ASP A 1 134 ? 1.169 -4.482 -8.918 1.00 89.06 134 ASP A C 1
ATOM 1014 O O . ASP A 1 134 ? 1.266 -4.402 -7.693 1.00 89.06 134 ASP A O 1
ATOM 1018 N N . ASN A 1 135 ? 1.048 -3.389 -9.679 1.00 90.75 135 ASN A N 1
ATOM 1019 C CA . ASN A 1 135 ? 1.050 -2.035 -9.114 1.00 90.75 135 ASN A CA 1
ATOM 1020 C C . ASN A 1 135 ? -0.088 -1.824 -8.106 1.00 90.75 135 ASN A C 1
ATOM 1022 O O . ASN A 1 135 ? 0.131 -1.290 -7.017 1.00 90.75 135 ASN A O 1
ATOM 1026 N N . VAL A 1 136 ? -1.302 -2.281 -8.429 1.00 93.00 136 VAL A N 1
ATOM 1027 C CA . VAL A 1 136 ? -2.435 -2.235 -7.491 1.00 93.00 136 VAL A CA 1
ATOM 1028 C C . VAL A 1 136 ? -2.125 -3.027 -6.220 1.00 93.00 136 VAL A C 1
ATOM 1030 O O . VAL A 1 136 ? -2.429 -2.561 -5.127 1.00 93.00 136 VAL A O 1
ATOM 1033 N N . GLY A 1 137 ? -1.489 -4.190 -6.329 1.00 93.19 137 GLY A N 1
ATOM 1034 C CA . GLY A 1 137 ? -1.105 -5.016 -5.191 1.00 93.19 137 GLY A CA 1
ATOM 1035 C C . GLY A 1 137 ? -0.042 -4.362 -4.302 1.00 93.19 137 GLY A C 1
ATOM 1036 O O . GLY A 1 137 ? -0.157 -4.437 -3.078 1.00 93.19 137 GLY A O 1
ATOM 1037 N N . ILE A 1 138 ? 0.922 -3.634 -4.880 1.00 92.56 138 ILE A N 1
ATOM 1038 C CA . ILE A 1 138 ? 1.859 -2.789 -4.114 1.00 92.56 138 ILE A CA 1
ATOM 1039 C C . ILE A 1 138 ? 1.086 -1.713 -3.339 1.00 92.56 138 ILE A C 1
ATOM 1041 O O . ILE A 1 138 ? 1.306 -1.545 -2.139 1.00 92.56 138 ILE A O 1
ATOM 1045 N N . TYR A 1 139 ? 0.123 -1.036 -3.970 1.00 94.25 139 TYR A N 1
ATOM 1046 C CA . TYR A 1 139 ? -0.711 -0.052 -3.272 1.00 94.25 139 TYR A CA 1
ATOM 1047 C C . TYR A 1 139 ? -1.624 -0.675 -2.208 1.00 94.25 139 TYR A C 1
ATOM 1049 O O . TYR A 1 139 ? -1.862 -0.053 -1.174 1.00 94.25 139 TYR A O 1
ATOM 1057 N N . ILE A 1 140 ? -2.102 -1.908 -2.401 1.00 95.12 140 ILE A N 1
ATOM 1058 C CA . ILE A 1 140 ? -2.837 -2.654 -1.368 1.00 95.12 140 ILE A CA 1
ATOM 1059 C C . ILE A 1 140 ? -1.921 -2.945 -0.177 1.00 95.12 140 ILE A C 1
ATOM 1061 O O . ILE A 1 140 ? -2.334 -2.736 0.960 1.00 95.12 140 ILE A O 1
ATOM 1065 N N . LEU A 1 141 ? -0.684 -3.388 -0.413 1.00 93.94 141 LEU A N 1
ATOM 1066 C CA . LEU A 1 141 ? 0.314 -3.585 0.644 1.00 93.94 141 LEU A CA 1
ATOM 1067 C C . LEU A 1 141 ? 0.564 -2.297 1.431 1.00 93.94 141 LEU A C 1
ATOM 1069 O O . LEU A 1 141 ? 0.524 -2.307 2.662 1.00 93.94 141 LEU A O 1
ATOM 1073 N N . MET A 1 142 ? 0.755 -1.187 0.721 1.00 93.44 142 MET A N 1
ATOM 1074 C CA . MET A 1 142 ? 0.899 0.136 1.323 1.00 93.44 142 MET A CA 1
ATOM 1075 C C . MET A 1 142 ? -0.337 0.520 2.149 1.00 93.44 142 MET A C 1
ATOM 1077 O O . MET A 1 142 ? -0.206 0.955 3.292 1.00 93.44 142 MET A O 1
ATOM 1081 N N . GLY A 1 143 ? -1.538 0.293 1.614 1.00 94.25 143 GLY A N 1
ATOM 1082 C CA . GLY A 1 143 ? -2.801 0.554 2.303 1.00 94.25 143 GLY A CA 1
ATOM 1083 C C . GLY A 1 143 ? -3.018 -0.324 3.537 1.00 94.25 143 GLY A C 1
ATOM 1084 O O . GLY A 1 143 ? -3.536 0.158 4.540 1.00 94.25 143 GLY A O 1
ATOM 1085 N N . LEU A 1 144 ? -2.587 -1.589 3.512 1.00 94.06 144 LEU A N 1
ATOM 1086 C CA . LEU A 1 144 ? -2.615 -2.477 4.680 1.00 94.06 14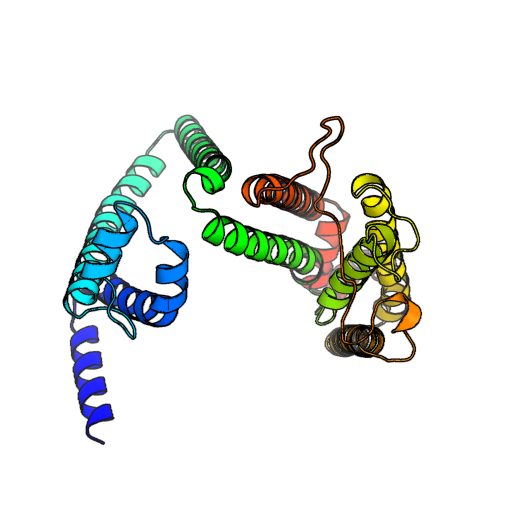4 LEU A CA 1
ATOM 1087 C C . LEU A 1 144 ? -1.669 -1.981 5.780 1.00 94.06 144 LEU A C 1
ATOM 1089 O O . LEU A 1 144 ? -2.048 -2.005 6.951 1.00 94.06 144 LEU A O 1
ATOM 1093 N N . GLY A 1 145 ? -0.482 -1.492 5.407 1.00 91.38 145 GLY A N 1
ATOM 1094 C CA . GLY A 1 145 ? 0.438 -0.828 6.333 1.00 91.38 145 GLY A CA 1
ATOM 1095 C C . GLY A 1 145 ? -0.187 0.419 6.962 1.00 91.38 145 GLY A C 1
ATOM 1096 O O . GLY A 1 145 ? -0.226 0.541 8.186 1.00 91.38 145 GLY A O 1
ATOM 1097 N N . LEU A 1 146 ? -0.778 1.290 6.140 1.00 92.88 146 LEU A N 1
ATOM 1098 C CA . LEU A 1 146 ? -1.476 2.490 6.608 1.00 92.88 146 LEU A CA 1
ATOM 1099 C C . LEU A 1 146 ? -2.675 2.156 7.510 1.00 92.88 146 LEU A C 1
ATOM 1101 O O . LEU A 1 146 ? -2.907 2.829 8.512 1.00 92.88 146 LEU A O 1
ATOM 1105 N N . ASN A 1 147 ? -3.421 1.093 7.200 1.00 92.50 147 ASN A N 1
ATOM 1106 C CA . ASN A 1 147 ? -4.555 0.640 8.005 1.00 92.50 147 ASN A CA 1
ATOM 1107 C C . ASN A 1 147 ? -4.133 0.158 9.402 1.00 92.50 147 ASN A C 1
ATOM 1109 O O . ASN A 1 147 ? -4.936 0.219 10.328 1.00 92.50 147 ASN A O 1
ATOM 1113 N N . ILE A 1 148 ? -2.894 -0.297 9.591 1.00 91.12 148 ILE A N 1
ATOM 1114 C CA . ILE A 1 148 ? -2.399 -0.602 10.939 1.00 91.12 148 ILE A CA 1
ATOM 1115 C C . ILE A 1 148 ? -2.284 0.692 11.754 1.00 91.12 148 ILE A C 1
ATOM 1117 O O . ILE A 1 148 ? -2.784 0.741 12.872 1.00 91.12 148 ILE A O 1
ATOM 1121 N N . VAL A 1 149 ? -1.700 1.751 11.189 1.00 88.94 149 VAL A N 1
ATOM 1122 C CA . VAL A 1 149 ? -1.476 3.017 11.908 1.00 88.94 149 VAL A CA 1
ATOM 1123 C C . VAL A 1 149 ? -2.780 3.800 12.076 1.00 88.94 149 VAL A C 1
ATOM 1125 O O . VAL A 1 149 ? -3.245 4.021 13.193 1.00 88.94 149 VAL A O 1
ATOM 1128 N N . VAL A 1 150 ? -3.427 4.156 10.969 1.00 89.12 150 VAL A N 1
ATOM 1129 C CA . VAL A 1 150 ? -4.646 4.979 10.979 1.00 89.12 150 VAL A CA 1
ATOM 1130 C C . VAL A 1 150 ? -5.849 4.159 11.447 1.00 89.12 150 VAL A C 1
ATOM 1132 O O . VAL A 1 150 ? -6.692 4.637 12.202 1.00 89.12 150 VAL A O 1
ATOM 1135 N N . GLY A 1 151 ? -5.944 2.904 11.006 1.00 89.00 151 GLY A N 1
ATOM 1136 C CA . GLY A 1 151 ? -7.105 2.059 11.276 1.00 89.00 151 GLY A CA 1
ATOM 1137 C C . GLY A 1 151 ? -7.127 1.470 12.687 1.00 89.00 151 GLY A C 1
ATOM 1138 O O . GLY A 1 151 ? -8.209 1.390 13.267 1.00 89.00 151 GLY A O 1
ATOM 1139 N N . LEU A 1 152 ? -5.986 1.078 13.267 1.00 88.88 152 LEU A N 1
ATOM 1140 C CA . LEU A 1 152 ? -5.959 0.549 14.640 1.00 88.88 152 LEU A CA 1
ATOM 1141 C C . LEU A 1 152 ? -5.652 1.634 15.672 1.00 88.88 152 LEU A C 1
ATOM 1143 O O . LEU A 1 152 ? -6.400 1.740 16.637 1.00 88.88 152 LEU A O 1
ATOM 1147 N N . ALA A 1 153 ? -4.600 2.433 15.473 1.00 86.50 153 ALA A N 1
ATOM 1148 C CA . ALA A 1 153 ? -4.165 3.426 16.460 1.00 86.50 153 ALA A CA 1
ATOM 1149 C C . ALA A 1 153 ? -4.842 4.796 16.322 1.00 86.50 153 ALA A C 1
ATOM 1151 O O . ALA A 1 153 ? -4.779 5.592 17.249 1.00 86.50 153 ALA A O 1
ATOM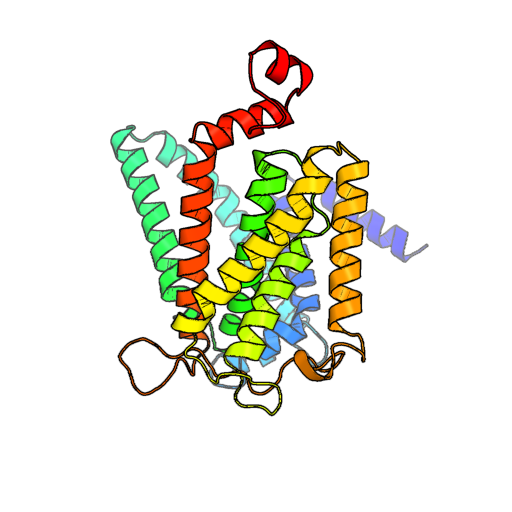 1152 N N . GLY A 1 154 ? -5.502 5.087 15.195 1.00 86.31 154 GLY A N 1
ATOM 1153 C CA . GLY A 1 154 ? -6.200 6.365 15.001 1.00 86.31 154 GLY A CA 1
ATOM 1154 C C . GLY A 1 154 ? -5.281 7.557 14.748 1.00 86.31 154 GLY A C 1
ATOM 1155 O O . GLY A 1 154 ? -5.744 8.692 14.703 1.00 86.31 154 GLY A O 1
ATOM 1156 N N . LEU A 1 155 ? -3.987 7.305 14.564 1.00 87.06 155 LEU A N 1
ATOM 1157 C CA . LEU A 1 155 ? -2.980 8.331 14.340 1.00 87.06 155 LEU A CA 1
ATOM 1158 C C . LEU A 1 155 ? -2.993 8.760 12.872 1.00 87.06 155 LEU A C 1
ATOM 1160 O O . LEU A 1 155 ? -2.954 7.917 11.974 1.00 87.06 155 LEU A O 1
ATOM 1164 N N . LEU A 1 156 ? -3.032 10.069 12.618 1.00 87.50 156 LEU A N 1
ATOM 1165 C CA . LEU A 1 156 ? -2.968 10.604 11.262 1.00 87.50 156 LEU A CA 1
ATOM 1166 C C . LEU A 1 156 ? -1.522 10.537 10.744 1.00 87.50 156 LEU A C 1
ATOM 1168 O O . LEU A 1 156 ? -0.681 11.352 11.120 1.00 87.50 156 LEU A O 1
ATOM 1172 N N . ASP A 1 157 ? -1.244 9.565 9.874 1.00 89.06 157 ASP A N 1
ATOM 1173 C CA . ASP A 1 157 ? 0.053 9.399 9.211 1.00 89.06 157 ASP A CA 1
ATOM 1174 C C . ASP A 1 157 ? -0.027 9.814 7.736 1.00 89.06 157 ASP A C 1
ATOM 1176 O O . ASP A 1 157 ? -0.492 9.065 6.872 1.00 89.06 157 ASP A O 1
ATOM 1180 N N . LEU A 1 158 ? 0.438 11.033 7.451 1.00 88.69 158 LEU A N 1
ATOM 1181 C CA . LEU A 1 158 ? 0.554 11.565 6.088 1.00 88.69 158 LEU A CA 1
ATOM 1182 C C . LEU A 1 158 ? 1.926 11.271 5.459 1.00 88.69 158 LEU A C 1
ATOM 1184 O O . LEU A 1 158 ? 2.116 11.484 4.262 1.00 88.69 158 LEU A O 1
ATOM 1188 N N . GLY A 1 159 ? 2.875 10.781 6.258 1.00 88.31 159 GLY A N 1
ATOM 1189 C CA . GLY A 1 159 ? 4.263 10.534 5.881 1.00 88.31 159 GLY A CA 1
ATOM 1190 C C . GLY A 1 159 ? 4.563 9.098 5.480 1.00 88.31 159 GLY A C 1
ATOM 1191 O O . GLY A 1 159 ? 5.691 8.821 5.082 1.00 88.31 159 GLY A O 1
ATOM 1192 N N . TYR A 1 160 ? 3.596 8.182 5.559 1.00 90.38 160 TYR A N 1
ATOM 1193 C CA . TYR A 1 160 ? 3.833 6.742 5.410 1.00 90.38 160 TYR A CA 1
ATOM 1194 C C . TYR A 1 160 ? 4.565 6.339 4.110 1.00 90.38 160 TYR A C 1
ATOM 1196 O O . TYR A 1 160 ? 5.307 5.353 4.080 1.00 90.38 160 TYR A O 1
ATOM 1204 N N . VAL A 1 161 ? 4.402 7.119 3.031 1.00 91.69 161 VAL A N 1
ATOM 1205 C CA . VAL A 1 161 ? 5.078 6.908 1.737 1.00 91.69 161 VAL A CA 1
ATOM 1206 C C . VAL A 1 161 ? 6.603 7.026 1.863 1.00 91.69 161 VAL A C 1
ATOM 1208 O O . VAL A 1 161 ? 7.324 6.373 1.110 1.00 91.69 161 VAL A O 1
ATOM 1211 N N . ALA A 1 162 ? 7.123 7.777 2.839 1.00 93.81 162 ALA A N 1
ATOM 1212 C CA . ALA A 1 162 ? 8.558 7.839 3.105 1.00 93.81 162 ALA A CA 1
ATOM 1213 C C . ALA A 1 162 ? 9.139 6.486 3.525 1.00 93.81 162 ALA A C 1
ATOM 1215 O O . ALA A 1 162 ? 10.218 6.127 3.063 1.00 93.81 162 ALA A O 1
ATOM 1216 N N . PHE A 1 163 ? 8.431 5.698 4.341 1.00 93.62 163 PHE A N 1
ATOM 1217 C CA . PHE A 1 163 ? 8.905 4.361 4.721 1.00 93.62 163 PHE A CA 1
ATOM 1218 C C . PHE A 1 163 ? 8.962 3.423 3.517 1.00 93.62 163 PHE A C 1
ATOM 1220 O O . PHE A 1 163 ? 9.914 2.654 3.369 1.00 93.62 163 PHE A O 1
ATOM 1227 N N . PHE A 1 164 ? 7.976 3.536 2.624 1.00 93.38 164 PHE A N 1
ATOM 1228 C CA . PHE A 1 164 ? 7.985 2.835 1.345 1.00 93.38 164 PHE A CA 1
ATOM 1229 C C . PHE A 1 164 ? 9.179 3.264 0.479 1.00 93.38 164 PHE A C 1
ATOM 1231 O O . PHE A 1 164 ? 9.896 2.403 -0.029 1.00 93.38 164 PHE A O 1
ATOM 1238 N N . ALA A 1 165 ? 9.444 4.569 0.370 1.00 94.19 165 ALA A N 1
ATOM 1239 C CA . ALA A 1 165 ? 10.580 5.095 -0.381 1.00 94.19 165 ALA A CA 1
ATOM 1240 C C . ALA A 1 165 ? 11.919 4.592 0.180 1.00 94.19 165 ALA A C 1
ATOM 1242 O O . ALA A 1 165 ? 12.740 4.091 -0.581 1.00 94.19 165 ALA A O 1
ATOM 1243 N N . ILE A 1 166 ? 12.124 4.651 1.499 1.00 95.19 166 ILE A N 1
ATOM 1244 C CA . ILE A 1 166 ? 13.353 4.171 2.151 1.00 95.19 166 ILE A CA 1
ATOM 1245 C C . ILE A 1 166 ? 13.582 2.689 1.841 1.00 95.19 166 ILE A C 1
ATOM 1247 O O . ILE A 1 166 ? 14.665 2.320 1.391 1.00 95.19 166 ILE A O 1
ATOM 1251 N N . GLY A 1 167 ? 12.560 1.845 2.012 1.00 94.25 167 GLY A N 1
ATOM 1252 C CA . GLY A 1 167 ? 12.660 0.423 1.678 1.00 94.25 167 GLY A CA 1
ATOM 1253 C C . GLY A 1 167 ? 12.978 0.189 0.197 1.00 94.25 167 GLY A C 1
ATOM 1254 O O . GLY A 1 167 ? 13.858 -0.609 -0.122 1.00 94.25 167 GLY A O 1
ATOM 1255 N N . ALA A 1 168 ? 12.314 0.915 -0.707 1.00 92.62 168 ALA A N 1
ATOM 1256 C CA . ALA A 1 168 ? 12.520 0.795 -2.150 1.00 92.62 168 ALA A CA 1
ATOM 1257 C C . ALA A 1 168 ? 13.927 1.237 -2.588 1.00 92.62 168 ALA A C 1
ATOM 1259 O O . ALA A 1 168 ? 14.567 0.527 -3.363 1.00 92.62 168 ALA A O 1
ATOM 1260 N N . TYR A 1 169 ? 14.440 2.356 -2.066 1.00 92.69 169 TYR A N 1
ATOM 1261 C CA . TYR A 1 169 ? 15.794 2.833 -2.364 1.00 92.69 169 TYR A CA 1
ATOM 1262 C C . TYR A 1 169 ? 16.861 1.897 -1.804 1.00 92.69 169 TYR A C 1
ATOM 1264 O O . TYR A 1 169 ? 17.797 1.559 -2.525 1.00 92.69 169 TYR A O 1
ATOM 1272 N N . VAL A 1 170 ? 16.709 1.418 -0.565 1.00 92.94 170 VAL A N 1
ATOM 1273 C CA . VAL A 1 170 ? 17.655 0.452 0.018 1.00 92.94 170 VAL A CA 1
ATOM 1274 C C . VAL A 1 170 ? 17.663 -0.844 -0.794 1.00 92.94 170 VAL A C 1
ATOM 1276 O O . VAL A 1 170 ? 18.735 -1.338 -1.137 1.00 92.94 170 VAL A O 1
ATOM 1279 N N . MET A 1 171 ? 16.491 -1.359 -1.185 1.00 91.44 171 MET A N 1
ATOM 1280 C CA . MET A 1 171 ? 16.412 -2.506 -2.097 1.00 91.44 171 MET A CA 1
ATOM 1281 C C . MET A 1 171 ? 17.092 -2.218 -3.438 1.00 91.44 171 MET A C 1
ATOM 1283 O O . MET A 1 171 ? 17.873 -3.043 -3.908 1.00 91.44 171 MET A O 1
ATOM 1287 N N . GLY A 1 172 ? 16.825 -1.060 -4.045 1.00 90.31 172 GLY A N 1
ATOM 1288 C CA . GLY A 1 172 ? 17.406 -0.662 -5.325 1.00 90.31 172 GLY A CA 1
ATOM 1289 C C . GLY A 1 172 ? 18.931 -0.599 -5.275 1.00 90.31 172 GLY A C 1
ATOM 1290 O O . GLY A 1 172 ? 19.589 -1.250 -6.081 1.00 90.31 172 GLY A O 1
ATOM 1291 N N . VAL A 1 173 ? 19.499 0.114 -4.301 1.00 91.06 173 VAL A N 1
ATOM 1292 C CA . VAL A 1 173 ? 20.956 0.286 -4.144 1.00 91.06 173 VAL A CA 1
ATOM 1293 C C . VAL A 1 173 ? 21.663 -1.037 -3.833 1.00 91.06 173 VAL A C 1
ATOM 1295 O O . VAL A 1 173 ? 22.757 -1.288 -4.336 1.00 91.06 173 VAL A O 1
ATOM 1298 N N . LEU A 1 174 ? 21.055 -1.913 -3.025 1.00 90.25 174 LEU A N 1
ATOM 1299 C CA . LEU A 1 174 ? 21.680 -3.189 -2.661 1.00 90.25 174 LEU A CA 1
ATOM 1300 C C . LEU A 1 174 ? 21.636 -4.228 -3.783 1.00 90.25 174 LEU A C 1
ATOM 1302 O O . LEU A 1 174 ? 22.530 -5.071 -3.855 1.00 90.25 174 LEU A O 1
ATOM 1306 N N . THR A 1 175 ? 20.607 -4.192 -4.632 1.00 88.00 175 THR A N 1
ATOM 1307 C CA . THR A 1 175 ? 20.388 -5.212 -5.672 1.00 88.00 175 THR A CA 1
ATOM 1308 C C . THR A 1 175 ? 20.819 -4.772 -7.068 1.00 88.00 175 THR A C 1
ATOM 1310 O O . 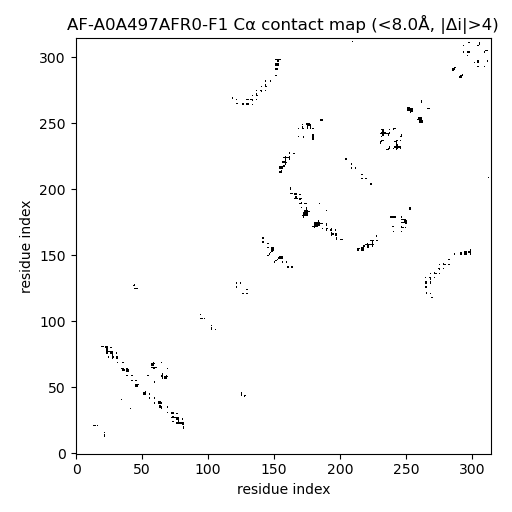THR A 1 175 ? 21.090 -5.635 -7.898 1.00 88.00 175 THR A O 1
ATOM 1313 N N . SER A 1 176 ? 20.886 -3.466 -7.349 1.00 87.56 176 SER A N 1
ATOM 1314 C CA . SER A 1 176 ? 21.253 -2.945 -8.669 1.00 87.56 176 SER A CA 1
ATOM 1315 C C . SER A 1 176 ? 22.649 -3.399 -9.104 1.00 87.56 176 SER A C 1
ATOM 1317 O O . SER A 1 176 ? 23.573 -3.488 -8.295 1.00 87.56 176 SER A O 1
ATOM 1319 N N . TYR A 1 177 ? 22.789 -3.655 -10.408 1.00 80.62 177 TYR A N 1
ATOM 1320 C CA . TYR A 1 177 ? 24.074 -3.906 -11.072 1.00 80.62 177 TYR A CA 1
ATOM 1321 C C . TYR A 1 177 ? 24.666 -2.651 -11.736 1.00 80.62 177 TYR A C 1
ATOM 1323 O O . TYR A 1 177 ? 25.680 -2.744 -12.425 1.00 80.62 177 TYR A O 1
ATOM 1331 N N . GLY A 1 178 ? 24.014 -1.494 -11.596 1.00 78.38 178 GLY A N 1
ATOM 1332 C CA . GLY A 1 178 ? 24.516 -0.223 -12.117 1.00 78.38 178 GLY A CA 1
ATOM 1333 C C . GLY A 1 178 ? 25.644 0.368 -11.268 1.00 78.38 178 GLY A C 1
ATOM 1334 O O . GLY A 1 178 ? 26.035 -0.191 -10.249 1.00 78.38 178 GLY A O 1
ATOM 1335 N N . GLU A 1 179 ? 26.123 1.549 -11.658 1.00 73.94 179 GLU A N 1
ATOM 1336 C CA . GLU A 1 179 ? 27.227 2.260 -10.984 1.00 73.94 179 GLU A CA 1
ATOM 1337 C C . GLU A 1 179 ? 26.935 2.603 -9.511 1.00 73.94 179 GLU A C 1
ATOM 1339 O O . GLU A 1 179 ? 27.850 2.717 -8.703 1.00 73.94 179 GLU A O 1
ATOM 1344 N N . LEU A 1 180 ? 25.653 2.727 -9.159 1.00 76.50 180 LEU A N 1
ATOM 1345 C CA . LEU A 1 180 ? 25.164 2.994 -7.800 1.00 76.50 180 LEU A CA 1
ATOM 1346 C C . LEU A 1 180 ? 24.976 1.711 -6.968 1.00 76.50 180 LEU A C 1
ATOM 1348 O O . LEU A 1 180 ? 24.649 1.781 -5.785 1.00 76.50 180 LEU A O 1
ATOM 1352 N N . GLY A 1 181 ? 25.117 0.535 -7.583 1.00 74.19 181 GLY A N 1
ATOM 1353 C CA . GLY A 1 181 ? 24.920 -0.758 -6.942 1.00 74.19 181 GLY A CA 1
ATOM 1354 C C . GLY A 1 181 ? 26.085 -1.107 -6.025 1.00 74.19 181 GLY A C 1
ATOM 1355 O O . GLY A 1 181 ? 27.166 -1.451 -6.495 1.00 74.19 181 GLY A O 1
ATOM 1356 N N . ILE A 1 182 ? 25.876 -1.060 -4.709 1.00 67.88 182 ILE A N 1
ATOM 1357 C CA . ILE A 1 182 ? 26.967 -1.277 -3.741 1.00 67.88 182 ILE A CA 1
ATOM 1358 C C . ILE A 1 182 ? 27.318 -2.767 -3.616 1.00 67.88 182 ILE A C 1
ATOM 1360 O O . ILE A 1 182 ? 28.440 -3.104 -3.242 1.00 67.88 182 ILE A O 1
ATOM 1364 N N . ALA A 1 183 ? 26.371 -3.673 -3.895 1.00 63.38 183 ALA A N 1
ATOM 1365 C CA . ALA A 1 183 ? 26.528 -5.053 -3.448 1.00 63.38 183 ALA A CA 1
ATOM 1366 C C . ALA A 1 183 ? 25.981 -6.159 -4.364 1.00 63.38 183 ALA A C 1
ATOM 1368 O O . ALA A 1 183 ? 26.213 -7.326 -4.047 1.00 63.38 183 ALA A O 1
ATOM 1369 N N . GLY A 1 184 ? 25.275 -5.843 -5.465 1.00 72.56 184 GLY A N 1
ATOM 1370 C CA . GLY A 1 184 ? 24.704 -6.844 -6.385 1.00 72.56 184 GLY A CA 1
ATOM 1371 C C . GLY A 1 184 ? 23.985 -7.997 -5.668 1.00 72.56 184 GLY A C 1
ATOM 1372 O O . GLY A 1 184 ? 24.004 -9.138 -6.140 1.00 72.56 184 GLY A O 1
ATOM 1373 N N . MET A 1 185 ? 23.445 -7.726 -4.472 1.00 81.94 185 MET A N 1
ATOM 1374 C CA . MET A 1 185 ? 22.980 -8.752 -3.551 1.00 81.94 185 MET A CA 1
ATOM 1375 C C . MET A 1 185 ? 21.747 -9.426 -4.125 1.00 81.94 185 MET A C 1
ATOM 1377 O O . MET A 1 185 ? 20.926 -8.812 -4.809 1.00 81.94 185 MET A O 1
ATOM 1381 N N . SER A 1 186 ? 21.567 -10.699 -3.777 1.00 84.31 186 SER A N 1
ATOM 1382 C CA . SER A 1 186 ? 20.304 -11.367 -4.069 1.00 84.31 186 SER A CA 1
ATOM 1383 C C . SER A 1 186 ? 19.145 -10.626 -3.393 1.00 84.31 186 SER A C 1
ATOM 1385 O O . SER A 1 186 ? 19.268 -10.156 -2.258 1.00 84.31 186 SER A O 1
ATOM 1387 N N . PHE A 1 187 ? 17.997 -10.575 -4.071 1.00 83.62 187 PHE A N 1
ATOM 1388 C CA . PHE A 1 187 ? 16.775 -9.957 -3.549 1.00 83.62 187 PHE A CA 1
ATOM 1389 C C . PHE A 1 187 ? 16.443 -10.420 -2.121 1.00 83.62 187 PHE A C 1
ATOM 1391 O O . PHE A 1 187 ? 16.117 -9.609 -1.260 1.00 83.62 187 PHE A O 1
ATOM 1398 N N . TRP A 1 188 ? 16.580 -11.721 -1.850 1.00 86.19 188 TRP A N 1
ATOM 1399 C CA . TRP A 1 188 ? 16.257 -12.314 -0.552 1.00 86.19 188 TRP A CA 1
ATOM 1400 C C . TRP A 1 188 ? 17.220 -11.907 0.564 1.00 86.19 188 TRP A C 1
ATOM 1402 O O . TRP A 1 188 ? 16.797 -11.819 1.711 1.00 86.19 188 TRP A O 1
ATOM 1412 N N . ALA A 1 189 ? 18.488 -11.637 0.243 1.00 88.62 189 ALA A N 1
ATOM 1413 C CA . ALA A 1 189 ? 19.456 -11.122 1.211 1.00 88.62 189 ALA A CA 1
ATOM 1414 C C . ALA A 1 189 ? 19.254 -9.621 1.472 1.00 88.62 189 ALA A C 1
ATOM 1416 O O . ALA A 1 189 ? 19.380 -9.169 2.609 1.00 88.62 189 ALA A O 1
ATOM 1417 N N . ALA A 1 190 ? 18.891 -8.860 0.436 1.00 90.81 190 ALA A N 1
ATOM 1418 C CA . ALA A 1 190 ? 18.605 -7.434 0.558 1.00 90.81 190 ALA A CA 1
ATOM 1419 C C . ALA A 1 190 ? 17.294 -7.158 1.319 1.00 90.81 190 ALA A C 1
ATOM 1421 O O . ALA A 1 190 ? 17.207 -6.169 2.045 1.00 90.81 190 ALA A O 1
ATOM 1422 N N . LEU A 1 191 ? 16.293 -8.042 1.207 1.00 91.00 191 LEU A N 1
ATOM 1423 C CA . LEU A 1 191 ? 14.960 -7.841 1.784 1.00 91.00 191 LEU A CA 1
ATOM 1424 C C . LEU A 1 191 ? 14.974 -7.598 3.312 1.00 91.00 191 LEU A C 1
ATOM 1426 O O . LEU A 1 191 ? 14.416 -6.584 3.736 1.00 91.00 191 LEU A O 1
ATOM 1430 N N . PRO A 1 192 ? 15.622 -8.425 4.162 1.00 94.19 192 PRO A N 1
ATOM 1431 C CA . PRO A 1 192 ? 15.733 -8.140 5.595 1.00 94.19 192 PRO A CA 1
ATOM 1432 C C . PRO A 1 192 ? 16.450 -6.824 5.906 1.00 94.19 192 PRO A C 1
ATOM 1434 O O . PRO A 1 192 ? 16.082 -6.148 6.863 1.00 94.19 192 PRO A O 1
ATOM 1437 N N . ILE A 1 193 ? 17.448 -6.442 5.101 1.00 94.88 193 ILE A N 1
ATOM 1438 C CA . ILE A 1 193 ? 18.200 -5.194 5.289 1.00 94.88 193 ILE A CA 1
ATOM 1439 C C . ILE A 1 193 ? 17.305 -3.992 4.980 1.00 94.88 193 ILE A C 1
ATOM 1441 O O . ILE A 1 193 ? 17.276 -3.037 5.752 1.00 94.88 193 ILE A O 1
ATOM 1445 N N . ALA A 1 194 ? 16.518 -4.055 3.904 1.00 94.50 194 ALA A N 1
ATOM 1446 C CA . ALA A 1 194 ? 15.558 -3.010 3.562 1.00 94.50 194 ALA A CA 1
ATOM 1447 C C . ALA A 1 194 ? 14.441 -2.874 4.606 1.00 94.50 194 ALA A C 1
ATOM 1449 O O . ALA A 1 194 ? 14.098 -1.757 4.998 1.00 94.50 194 ALA A O 1
ATOM 1450 N N . VAL A 1 195 ? 13.918 -3.998 5.112 1.00 95.06 195 VAL A N 1
ATOM 1451 C CA . VAL A 1 195 ? 12.969 -3.992 6.237 1.00 95.06 195 VAL A CA 1
ATOM 1452 C C . VAL A 1 195 ? 13.619 -3.381 7.479 1.00 95.06 195 VAL A C 1
ATOM 1454 O O . VAL A 1 195 ? 13.023 -2.513 8.111 1.00 95.06 195 VAL A O 1
ATOM 1457 N N . GLY A 1 196 ? 14.854 -3.771 7.801 1.00 96.81 196 GLY A N 1
ATOM 1458 C CA . GLY A 1 196 ? 15.616 -3.215 8.918 1.00 96.81 196 GLY A CA 1
ATOM 1459 C C . GLY A 1 196 ? 15.823 -1.705 8.797 1.00 96.81 196 GLY A C 1
ATOM 1460 O O . GLY A 1 196 ? 15.587 -0.981 9.760 1.00 96.81 196 GLY A O 1
ATOM 1461 N N . ALA A 1 197 ? 16.178 -1.209 7.612 1.00 96.06 197 ALA A N 1
ATOM 1462 C CA . ALA A 1 197 ? 16.339 0.219 7.354 1.00 96.06 197 ALA A CA 1
ATOM 1463 C C . ALA A 1 197 ? 15.021 0.993 7.525 1.00 96.06 197 ALA A C 1
ATOM 1465 O O . ALA A 1 197 ? 15.008 2.049 8.158 1.00 96.06 197 ALA A O 1
ATOM 1466 N N . ALA A 1 198 ? 13.904 0.449 7.030 1.00 95.00 198 ALA A N 1
ATOM 1467 C CA . ALA A 1 198 ? 12.583 1.042 7.230 1.00 95.00 198 ALA A CA 1
ATOM 1468 C C . ALA A 1 198 ? 12.175 1.056 8.715 1.00 95.00 198 ALA A C 1
ATOM 1470 O O . ALA A 1 198 ? 11.651 2.061 9.192 1.00 95.00 198 ALA A O 1
ATOM 1471 N N . VAL A 1 199 ? 12.468 -0.013 9.467 1.00 94.75 199 VAL A N 1
ATOM 1472 C CA . VAL A 1 199 ? 12.234 -0.076 10.922 1.00 94.75 199 VAL A CA 1
ATOM 1473 C C . VAL A 1 199 ? 13.083 0.957 11.657 1.00 94.75 199 VAL A C 1
ATOM 1475 O O . VAL A 1 199 ? 12.560 1.675 12.502 1.00 94.75 199 VAL A O 1
ATOM 1478 N N . VAL A 1 200 ? 14.370 1.077 11.325 1.00 96.19 200 VAL A N 1
ATOM 1479 C CA . VAL A 1 200 ? 15.266 2.069 11.937 1.00 96.19 200 VAL A CA 1
ATOM 1480 C C . VAL A 1 200 ? 14.766 3.485 11.663 1.00 96.19 200 VAL A C 1
ATOM 1482 O O . VAL A 1 200 ? 14.657 4.275 12.598 1.00 96.19 200 VAL A O 1
ATOM 1485 N N . ALA A 1 201 ? 14.385 3.795 10.423 1.00 93.94 201 ALA A N 1
ATOM 1486 C CA . ALA A 1 201 ? 13.780 5.083 10.090 1.00 93.94 201 ALA A CA 1
ATOM 1487 C C . ALA A 1 201 ? 12.473 5.326 10.866 1.00 93.94 201 ALA A C 1
ATOM 1489 O O . ALA A 1 201 ? 12.260 6.419 11.391 1.00 93.94 201 ALA A O 1
ATOM 1490 N N . GLY A 1 202 ? 11.635 4.293 10.997 1.00 91.69 202 GLY A N 1
ATOM 1491 C CA . GLY A 1 202 ? 10.414 4.315 11.803 1.00 91.69 202 GLY A CA 1
ATOM 1492 C C . GLY A 1 202 ? 10.671 4.591 13.279 1.00 91.69 202 GLY A C 1
ATOM 1493 O O . GLY A 1 202 ? 9.957 5.387 13.873 1.00 91.69 202 GLY A O 1
ATOM 1494 N N . VAL A 1 203 ? 11.712 4.004 13.871 1.00 91.69 203 VAL A N 1
ATOM 1495 C CA . VAL A 1 203 ? 12.101 4.253 15.268 1.00 91.69 203 VAL A CA 1
ATOM 1496 C C . VAL A 1 203 ? 12.649 5.669 15.442 1.00 91.69 203 VAL A C 1
ATOM 1498 O O . VAL A 1 203 ? 12.259 6.357 16.385 1.00 91.69 203 VAL A O 1
ATOM 1501 N N . ILE A 1 204 ? 13.508 6.127 14.525 1.00 92.44 204 ILE A N 1
ATOM 1502 C CA . ILE A 1 204 ? 14.069 7.487 14.546 1.00 92.44 204 ILE A CA 1
ATOM 1503 C C . ILE A 1 204 ? 12.949 8.530 14.503 1.00 92.44 204 ILE A C 1
ATOM 1505 O O . ILE A 1 204 ? 12.997 9.497 15.261 1.00 92.44 204 ILE A O 1
ATOM 1509 N N . LEU A 1 205 ? 11.933 8.323 13.658 1.00 89.75 205 LEU A N 1
ATOM 1510 C CA . LEU A 1 205 ? 10.759 9.193 13.602 1.00 89.75 205 LEU A CA 1
ATOM 1511 C C . LEU A 1 205 ? 9.829 8.991 14.808 1.00 89.75 205 LEU A C 1
ATOM 1513 O O . LEU A 1 205 ? 9.297 9.953 15.353 1.00 89.75 205 LEU A O 1
ATOM 1517 N N . GLY A 1 206 ? 9.615 7.747 15.225 1.00 86.75 206 GLY A N 1
ATOM 1518 C CA . GLY A 1 206 ? 8.655 7.386 16.262 1.00 86.75 206 GLY A CA 1
ATOM 1519 C C . GLY A 1 206 ? 9.004 7.999 17.612 1.00 86.75 206 GLY A C 1
ATOM 1520 O O . GLY A 1 206 ? 8.135 8.568 18.261 1.00 86.75 206 GLY A O 1
ATOM 1521 N N . ILE A 1 207 ? 10.278 7.971 18.015 1.00 87.06 207 ILE A N 1
ATOM 1522 C CA . ILE A 1 207 ? 10.727 8.498 19.316 1.00 87.06 207 ILE A CA 1
ATOM 1523 C C . ILE A 1 207 ? 10.276 9.954 19.570 1.00 87.06 207 ILE A C 1
ATOM 1525 O O . ILE A 1 207 ? 9.686 10.202 20.626 1.00 87.06 207 ILE A O 1
ATOM 1529 N N . PRO A 1 208 ? 10.514 10.930 18.668 1.00 84.94 208 PRO A N 1
ATOM 1530 C CA . PRO A 1 208 ? 10.021 12.292 18.859 1.00 84.94 208 PRO A CA 1
ATOM 1531 C C . PRO A 1 208 ? 8.499 12.400 18.683 1.00 84.94 208 PRO A C 1
ATOM 1533 O O . PRO A 1 208 ? 7.867 13.203 19.370 1.00 84.94 208 PRO A O 1
ATOM 1536 N N . VAL A 1 209 ? 7.906 11.586 17.804 1.00 84.44 209 VAL A N 1
ATOM 1537 C CA . VAL A 1 209 ? 6.471 11.622 17.474 1.00 84.44 209 VAL A CA 1
ATOM 1538 C C . VAL A 1 209 ? 5.572 11.100 18.589 1.00 84.44 209 VAL A C 1
ATOM 1540 O O . VAL A 1 209 ? 4.485 11.639 18.766 1.00 84.44 209 VAL A O 1
ATOM 1543 N N . LEU A 1 210 ? 6.032 10.155 19.411 1.00 75.69 210 LEU A N 1
ATOM 1544 C CA . LEU A 1 210 ? 5.263 9.606 20.540 1.00 75.69 210 LEU A CA 1
ATOM 1545 C C . LEU A 1 210 ? 4.824 10.662 21.572 1.00 75.69 210 LEU A C 1
ATOM 1547 O O . LEU A 1 210 ? 3.971 10.392 22.413 1.00 75.69 210 LEU A O 1
ATOM 1551 N N . ARG A 1 211 ? 5.410 11.864 21.540 1.00 77.00 211 ARG A N 1
ATOM 1552 C CA . ARG A 1 211 ? 5.038 12.983 22.421 1.00 77.00 211 ARG A CA 1
ATOM 1553 C C . ARG A 1 211 ? 4.038 13.954 21.789 1.00 77.00 211 ARG A C 1
ATOM 1555 O O . ARG A 1 211 ? 3.590 14.872 22.470 1.00 77.00 211 ARG A O 1
ATOM 1562 N N . MET A 1 212 ? 3.720 13.788 20.507 1.00 83.81 212 MET A N 1
ATOM 1563 C CA . MET A 1 212 ? 2.856 14.678 19.731 1.00 83.81 212 MET A CA 1
ATOM 1564 C C . MET A 1 212 ? 1.491 14.037 19.492 1.00 83.81 212 MET A C 1
ATOM 1566 O O . MET A 1 212 ? 1.386 12.823 19.346 1.00 83.81 212 MET A O 1
ATOM 1570 N N . ARG A 1 213 ? 0.438 14.859 19.458 1.00 75.38 213 ARG A N 1
ATOM 1571 C CA . ARG A 1 213 ? -0.954 14.397 19.366 1.00 75.38 213 ARG A CA 1
ATOM 1572 C C . ARG A 1 213 ? -1.724 15.156 18.296 1.00 75.38 213 ARG A C 1
ATOM 1574 O O . ARG A 1 213 ? -1.387 16.301 17.983 1.00 75.38 213 ARG A O 1
ATOM 1581 N N . GLY A 1 214 ? -2.753 14.504 17.757 1.00 81.31 2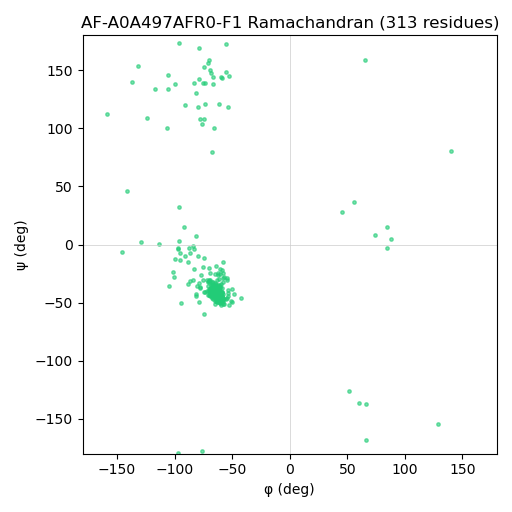14 GLY A N 1
ATOM 1582 C CA . GLY A 1 214 ? -3.677 15.081 16.780 1.00 81.31 214 GLY A CA 1
ATOM 1583 C C . GLY A 1 214 ? -2.962 15.722 15.589 1.00 81.31 214 GLY A C 1
ATOM 1584 O O . GLY A 1 214 ? -2.112 15.102 14.947 1.00 81.31 214 GLY A O 1
ATOM 1585 N N . ASP A 1 215 ? -3.275 16.989 15.326 1.00 88.81 215 ASP A N 1
ATOM 1586 C CA . ASP A 1 215 ? -2.784 17.728 14.159 1.00 88.81 215 ASP A CA 1
ATOM 1587 C C . ASP A 1 215 ? -1.258 17.905 14.149 1.00 88.81 215 ASP A C 1
ATOM 1589 O O . ASP A 1 215 ? -0.639 17.908 13.084 1.00 88.81 215 ASP A O 1
ATOM 1593 N N . TYR A 1 216 ? -0.614 17.982 15.319 1.00 89.06 216 TYR A N 1
ATOM 1594 C CA . TYR A 1 216 ? 0.847 18.083 15.401 1.00 89.06 216 TYR A CA 1
ATOM 1595 C C . TYR A 1 216 ? 1.540 16.820 14.881 1.00 89.06 216 TYR A C 1
ATOM 1597 O O . TYR A 1 216 ? 2.571 16.907 14.212 1.00 89.06 216 TYR A O 1
ATOM 1605 N N . LEU A 1 217 ? 0.950 15.650 15.135 1.00 88.19 217 LEU A N 1
ATOM 1606 C CA . LEU A 1 217 ? 1.440 14.373 14.617 1.00 88.19 217 LEU A CA 1
ATOM 1607 C C . LEU A 1 217 ? 1.375 14.364 13.079 1.00 88.19 217 LEU A C 1
ATOM 1609 O O . LEU A 1 217 ? 2.336 13.996 12.399 1.00 88.19 217 LEU A O 1
ATOM 1613 N N . ALA A 1 218 ? 0.262 14.848 12.525 1.00 89.62 218 ALA A N 1
ATOM 1614 C CA . ALA A 1 218 ? 0.046 14.929 11.085 1.00 89.62 218 ALA A CA 1
ATOM 1615 C C . ALA A 1 218 ? 1.046 15.865 10.393 1.00 89.62 218 ALA A C 1
ATOM 1617 O O . ALA A 1 218 ? 1.596 15.522 9.345 1.00 89.62 218 ALA A O 1
ATOM 1618 N N . ILE A 1 219 ? 1.324 17.025 10.997 1.00 92.81 219 ILE A N 1
ATOM 1619 C CA . ILE A 1 219 ? 2.309 17.986 10.482 1.00 92.81 219 ILE A CA 1
ATOM 1620 C C . ILE A 1 219 ? 3.704 17.353 10.442 1.00 92.81 219 ILE A C 1
ATOM 1622 O O . ILE A 1 219 ? 4.407 17.481 9.439 1.00 92.81 219 ILE A O 1
ATOM 1626 N N . VAL A 1 220 ? 4.107 16.637 11.496 1.00 92.25 220 VAL A N 1
ATOM 1627 C CA . VAL A 1 220 ? 5.445 16.030 11.547 1.00 92.25 220 VAL A CA 1
ATOM 1628 C C . VAL A 1 220 ? 5.584 14.850 10.594 1.00 92.25 220 VAL A C 1
ATOM 1630 O O . VAL A 1 220 ? 6.615 14.738 9.930 1.00 92.25 220 VAL A O 1
ATOM 1633 N N . THR A 1 221 ? 4.564 14.001 10.462 1.00 92.38 221 THR A N 1
ATOM 1634 C CA . THR A 1 221 ? 4.604 12.901 9.485 1.00 92.38 221 THR A CA 1
ATOM 1635 C C . THR A 1 221 ? 4.645 13.435 8.054 1.00 92.38 221 THR A C 1
ATOM 1637 O O . THR A 1 221 ? 5.480 12.987 7.269 1.00 92.38 221 THR A O 1
ATOM 1640 N N . MET A 1 222 ? 3.846 14.458 7.724 1.00 93.50 222 MET A N 1
ATOM 1641 C CA . MET A 1 222 ? 3.931 15.143 6.428 1.00 93.50 222 MET A CA 1
ATOM 1642 C C . MET A 1 222 ? 5.333 15.728 6.195 1.00 93.50 222 MET A C 1
ATOM 1644 O O . MET A 1 222 ? 5.915 15.519 5.130 1.00 93.50 222 MET A O 1
ATOM 1648 N N . GLY A 1 223 ? 5.892 16.419 7.193 1.00 94.31 223 GLY A N 1
ATOM 1649 C CA . GLY A 1 223 ? 7.234 16.994 7.122 1.00 94.31 223 GLY A CA 1
ATOM 1650 C C . GLY A 1 223 ? 8.312 15.938 6.882 1.00 94.31 223 GLY A C 1
ATOM 1651 O O . GLY A 1 223 ? 9.177 16.129 6.033 1.00 94.31 223 GLY A O 1
ATOM 1652 N N . PHE A 1 224 ? 8.234 14.790 7.556 1.00 93.62 224 PHE A N 1
ATOM 1653 C CA . PHE A 1 224 ? 9.132 13.661 7.310 1.00 93.62 224 PHE A CA 1
ATOM 1654 C C . PHE A 1 224 ? 8.996 13.106 5.889 1.00 93.62 224 PHE A C 1
ATOM 1656 O O . PHE A 1 224 ? 10.007 12.890 5.217 1.00 93.62 224 PHE A O 1
ATOM 1663 N N . GLY A 1 225 ? 7.758 12.935 5.414 1.00 93.69 225 GLY A N 1
ATOM 1664 C CA . GLY A 1 225 ? 7.457 12.568 4.031 1.00 93.69 225 GLY A CA 1
ATOM 1665 C C . GLY A 1 225 ? 8.172 13.468 3.025 1.00 93.69 225 GLY A C 1
ATOM 1666 O O . GLY A 1 225 ? 8.850 12.995 2.110 1.00 93.69 225 GLY A O 1
ATOM 1667 N N . GLU A 1 226 ? 8.069 14.773 3.250 1.00 95.25 226 GLU A N 1
ATOM 1668 C CA . GLU A 1 226 ? 8.662 15.796 2.397 1.00 95.25 226 GLU A CA 1
ATOM 1669 C C . GLU A 1 226 ? 10.192 15.840 2.494 1.00 95.25 226 GLU A C 1
ATOM 1671 O O . GLU A 1 226 ? 10.866 15.940 1.469 1.00 95.25 226 GLU A O 1
ATOM 1676 N N . ILE A 1 227 ? 10.762 15.680 3.692 1.00 94.56 227 ILE A N 1
ATOM 1677 C CA . ILE A 1 227 ? 12.217 15.587 3.885 1.00 94.56 227 ILE A CA 1
ATOM 1678 C C . ILE A 1 227 ? 12.781 14.415 3.080 1.00 94.56 227 ILE A C 1
ATOM 1680 O O . ILE A 1 227 ? 13.749 14.594 2.341 1.00 94.56 227 ILE A O 1
ATOM 1684 N N . ILE A 1 228 ? 12.167 13.232 3.170 1.00 94.81 228 ILE A N 1
ATOM 1685 C CA . ILE A 1 228 ? 12.617 12.057 2.414 1.00 94.81 228 ILE A CA 1
ATOM 1686 C C . ILE A 1 228 ? 12.470 12.281 0.907 1.00 94.81 228 ILE A C 1
ATOM 1688 O O . ILE A 1 228 ? 13.376 11.925 0.156 1.00 94.81 228 ILE A O 1
ATOM 1692 N N . ARG A 1 229 ? 11.389 12.925 0.453 1.00 94.00 229 ARG A N 1
ATOM 1693 C CA . ARG A 1 229 ? 11.206 13.288 -0.961 1.00 94.00 229 ARG A CA 1
ATOM 1694 C C . ARG A 1 229 ? 12.306 14.228 -1.463 1.00 94.00 229 ARG A C 1
ATOM 1696 O O . ARG A 1 229 ? 12.863 13.989 -2.532 1.00 94.00 229 ARG A O 1
ATOM 1703 N N . ILE A 1 230 ? 12.625 15.278 -0.705 1.00 94.38 230 ILE A N 1
ATOM 1704 C CA . ILE A 1 230 ? 13.673 16.246 -1.060 1.00 94.38 230 ILE A CA 1
ATOM 1705 C C . ILE A 1 230 ? 15.041 15.563 -1.073 1.00 94.38 230 ILE A C 1
ATOM 1707 O O . ILE A 1 230 ? 15.792 15.733 -2.030 1.00 94.38 230 ILE A O 1
ATOM 1711 N N . LEU A 1 231 ? 15.354 14.755 -0.057 1.00 93.44 231 LEU A N 1
ATOM 1712 C CA . LEU A 1 231 ? 16.610 14.005 0.004 1.00 93.44 231 LEU A CA 1
ATOM 1713 C C . LEU A 1 231 ? 16.746 13.018 -1.157 1.00 93.44 231 LEU A C 1
ATOM 1715 O O . LEU A 1 231 ? 17.830 12.908 -1.722 1.00 93.44 231 LEU A O 1
ATOM 1719 N N . ALA A 1 232 ? 15.653 12.353 -1.541 1.00 90.94 232 ALA A N 1
ATOM 1720 C CA . ALA A 1 232 ? 15.640 11.404 -2.646 1.00 90.94 232 ALA A CA 1
ATOM 1721 C C . ALA A 1 232 ? 16.011 12.048 -3.991 1.00 90.94 232 ALA A C 1
ATOM 1723 O O . ALA A 1 232 ? 16.666 11.422 -4.815 1.00 90.94 232 ALA A O 1
ATOM 1724 N N . ILE A 1 233 ? 15.598 13.299 -4.203 1.00 92.88 233 ILE A N 1
ATOM 1725 C CA . ILE A 1 233 ? 15.786 14.026 -5.467 1.00 92.88 233 ILE A CA 1
ATOM 1726 C C . ILE A 1 233 ? 17.049 14.910 -5.426 1.00 92.88 233 ILE A C 1
ATOM 1728 O O . ILE A 1 233 ? 17.502 15.383 -6.463 1.00 92.88 233 ILE A O 1
ATOM 1732 N N . SER A 1 234 ? 17.633 15.122 -4.244 1.00 92.38 234 SER A N 1
ATOM 1733 C CA . SER A 1 234 ? 18.771 16.020 -4.030 1.00 92.38 234 SER A CA 1
ATOM 1734 C C . SER A 1 234 ? 20.056 15.539 -4.705 1.00 92.38 234 SER A C 1
ATOM 1736 O O . SER A 1 234 ? 20.451 14.378 -4.576 1.00 92.38 234 SER A O 1
ATOM 1738 N N . ASP A 1 235 ? 20.783 16.481 -5.308 1.00 90.19 235 ASP A N 1
ATOM 1739 C CA . ASP A 1 235 ? 22.114 16.253 -5.881 1.00 90.19 235 ASP A CA 1
ATOM 1740 C C . ASP A 1 235 ? 23.143 15.822 -4.826 1.00 90.19 235 ASP A C 1
ATOM 1742 O O . ASP A 1 235 ? 24.107 15.128 -5.139 1.00 90.19 235 ASP A O 1
ATOM 1746 N N . TRP A 1 236 ? 22.925 16.176 -3.554 1.00 88.81 236 TRP A N 1
ATOM 1747 C CA . TRP A 1 236 ? 23.812 15.771 -2.461 1.00 88.81 236 TRP A CA 1
ATOM 1748 C C . TRP A 1 236 ? 23.812 14.255 -2.238 1.00 88.81 236 TRP A C 1
ATOM 1750 O O . TRP A 1 236 ? 24.854 13.671 -1.945 1.00 88.81 236 TRP A O 1
ATOM 1760 N N . LEU A 1 237 ? 22.651 13.614 -2.402 1.00 87.25 237 LEU A N 1
ATOM 1761 C CA . LEU A 1 237 ? 22.498 12.168 -2.249 1.00 87.25 237 LEU A CA 1
ATOM 1762 C C . LEU A 1 237 ? 22.546 11.428 -3.594 1.00 87.25 237 LEU A C 1
ATOM 1764 O O . LEU A 1 237 ? 22.564 10.196 -3.615 1.00 87.25 237 LEU A O 1
ATOM 1768 N N . ALA A 1 238 ? 22.633 12.152 -4.715 1.00 86.06 238 ALA A N 1
ATOM 1769 C CA . ALA A 1 238 ? 22.717 11.571 -6.050 1.00 86.06 238 ALA A CA 1
ATOM 1770 C C . ALA A 1 238 ? 23.843 10.534 -6.222 1.00 86.06 238 ALA A C 1
ATOM 1772 O O . ALA A 1 238 ? 23.561 9.492 -6.814 1.00 86.06 238 ALA A O 1
ATOM 1773 N N . PRO A 1 239 ? 25.053 10.703 -5.648 1.00 85.62 239 PRO A N 1
ATOM 1774 C CA . PRO A 1 239 ? 26.100 9.682 -5.736 1.00 85.62 239 PRO A CA 1
ATOM 1775 C C . PRO A 1 239 ? 25.759 8.357 -5.040 1.00 85.62 239 PRO A C 1
ATOM 1777 O O . PRO A 1 239 ? 26.410 7.354 -5.306 1.00 85.62 239 PRO A O 1
ATOM 1780 N N . ALA A 1 240 ? 24.780 8.343 -4.130 1.00 84.88 240 ALA A N 1
ATOM 1781 C CA . ALA A 1 240 ? 24.392 7.152 -3.375 1.00 84.88 240 ALA A CA 1
ATOM 1782 C C . ALA A 1 240 ? 23.081 6.526 -3.874 1.00 84.88 240 ALA A C 1
ATOM 1784 O O . ALA A 1 240 ? 22.933 5.308 -3.841 1.00 84.88 240 ALA A O 1
ATOM 1785 N N . ILE A 1 241 ? 22.118 7.344 -4.311 1.00 86.81 241 ILE A N 1
ATOM 1786 C CA . ILE A 1 241 ? 20.754 6.888 -4.643 1.00 86.81 241 ILE A CA 1
ATOM 1787 C C . ILE A 1 241 ? 20.257 7.336 -6.028 1.00 86.81 241 ILE A C 1
ATOM 1789 O O . ILE A 1 241 ? 19.118 7.047 -6.390 1.00 86.81 241 ILE A O 1
ATOM 1793 N N . GLY A 1 242 ? 21.088 8.031 -6.810 1.00 86.00 242 GLY A N 1
ATOM 1794 C CA . GLY A 1 242 ? 20.778 8.471 -8.178 1.00 86.00 242 GLY A CA 1
ATOM 1795 C C . GLY A 1 242 ? 19.998 9.786 -8.295 1.00 86.00 242 GLY A C 1
ATOM 1796 O O . GLY A 1 242 ? 19.772 10.266 -9.406 1.00 86.00 242 GLY A O 1
ATOM 1797 N N . GLY A 1 243 ? 19.603 10.399 -7.174 1.00 89.00 243 GLY A N 1
ATOM 1798 C CA . GLY A 1 243 ? 18.936 11.703 -7.154 1.00 89.00 243 GLY A CA 1
ATOM 1799 C C . GLY A 1 243 ? 17.625 11.669 -7.941 1.00 89.00 243 GLY A C 1
ATOM 1800 O O . GLY A 1 243 ? 16.873 10.697 -7.886 1.00 89.00 243 GLY A O 1
ATOM 1801 N N . ALA A 1 244 ? 17.370 12.698 -8.752 1.00 89.12 244 ALA A N 1
ATOM 1802 C CA . ALA A 1 244 ? 16.170 12.777 -9.589 1.00 89.12 244 ALA A CA 1
ATOM 1803 C C . ALA A 1 244 ? 15.990 11.606 -10.581 1.00 89.12 244 ALA A C 1
ATOM 1805 O O . ALA A 1 244 ? 14.862 11.338 -10.997 1.00 89.12 244 ALA A O 1
ATOM 1806 N N . GLN A 1 245 ? 17.070 10.919 -10.977 1.00 87.44 245 GLN A N 1
ATOM 1807 C CA . GLN A 1 245 ? 17.000 9.766 -11.888 1.00 87.44 245 GLN A CA 1
ATOM 1808 C C . GLN A 1 245 ? 16.659 8.455 -11.165 1.00 87.44 245 GLN A C 1
ATOM 1810 O O . GLN A 1 245 ? 16.171 7.516 -11.797 1.00 87.44 245 GLN A O 1
ATOM 1815 N N . GLY A 1 246 ? 16.884 8.399 -9.849 1.00 87.62 246 GLY A N 1
ATOM 1816 C CA . GLY A 1 246 ? 16.729 7.197 -9.041 1.00 87.62 246 GLY A CA 1
ATOM 1817 C C . GLY A 1 246 ? 17.729 6.090 -9.389 1.00 87.62 246 GLY A C 1
ATOM 1818 O O . GLY A 1 246 ? 18.704 6.285 -10.116 1.00 87.62 246 GLY A O 1
ATOM 1819 N N . VAL A 1 247 ? 17.482 4.893 -8.854 1.00 88.31 247 VAL A N 1
ATOM 1820 C CA . VAL A 1 247 ? 18.351 3.730 -9.063 1.00 88.31 247 VAL A CA 1
ATOM 1821 C C . VAL A 1 247 ? 17.897 2.938 -10.288 1.00 88.31 247 VAL A C 1
ATOM 1823 O O . VAL A 1 247 ? 16.780 2.422 -10.337 1.00 88.31 247 VAL A O 1
ATOM 1826 N N . LEU A 1 248 ? 18.786 2.813 -11.273 1.00 86.19 248 LEU A N 1
ATOM 1827 C CA . LEU A 1 248 ? 18.548 2.074 -12.515 1.00 86.19 248 LEU A CA 1
ATOM 1828 C C . LEU A 1 248 ? 19.108 0.645 -12.433 1.00 86.19 248 LEU A C 1
ATOM 1830 O O . LEU A 1 248 ? 19.788 0.289 -11.475 1.00 86.19 248 LEU A O 1
ATOM 1834 N N . LEU A 1 249 ? 18.838 -0.179 -13.453 1.00 83.44 249 LEU A N 1
ATOM 1835 C CA . LEU A 1 249 ? 19.400 -1.536 -13.607 1.00 83.44 249 LEU A CA 1
ATOM 1836 C C . LEU A 1 249 ? 19.145 -2.475 -12.411 1.00 83.44 249 LEU A C 1
ATOM 1838 O O . LEU A 1 249 ? 19.982 -3.308 -12.063 1.00 83.44 249 LEU A O 1
ATOM 1842 N N . ILE A 1 250 ? 17.967 -2.356 -11.796 1.00 84.00 250 ILE A N 1
ATOM 1843 C CA . ILE A 1 250 ? 17.531 -3.256 -10.727 1.00 84.00 250 ILE A CA 1
ATOM 1844 C C . ILE A 1 250 ? 17.162 -4.612 -11.350 1.00 84.00 250 ILE A C 1
ATOM 1846 O O . ILE A 1 250 ? 16.282 -4.666 -12.220 1.00 84.00 250 ILE A O 1
ATOM 1850 N N . PRO A 1 251 ? 17.812 -5.717 -10.945 1.00 76.25 251 PRO A N 1
ATOM 1851 C CA . PRO A 1 251 ? 17.508 -7.025 -11.493 1.00 76.25 251 PRO A CA 1
ATOM 1852 C C . PRO A 1 251 ? 16.119 -7.497 -11.076 1.00 76.25 251 PRO A C 1
ATOM 1854 O O . PRO A 1 251 ? 15.634 -7.235 -9.974 1.00 76.25 251 PRO A O 1
ATOM 1857 N N . LYS A 1 252 ? 15.481 -8.263 -11.962 1.00 73.31 252 LYS A N 1
ATOM 1858 C CA . LYS A 1 252 ? 14.239 -8.958 -11.628 1.00 73.31 252 LYS A CA 1
ATOM 1859 C C . LYS A 1 252 ? 14.520 -10.035 -10.579 1.00 73.31 252 LYS A C 1
ATOM 1861 O O . LYS A 1 252 ? 15.560 -10.687 -10.598 1.00 73.31 252 LYS A O 1
ATOM 1866 N N . ILE A 1 253 ? 13.567 -10.226 -9.678 1.00 68.25 253 ILE A N 1
ATOM 1867 C CA . ILE A 1 253 ? 13.719 -11.028 -8.461 1.00 68.25 253 ILE A CA 1
ATOM 1868 C C . ILE A 1 253 ? 14.036 -12.494 -8.812 1.00 68.25 253 ILE A C 1
ATOM 1870 O O . ILE A 1 253 ? 13.241 -13.124 -9.503 1.00 68.25 253 ILE A O 1
ATOM 1874 N N . PRO A 1 254 ? 15.161 -13.082 -8.375 1.00 62.34 254 PRO A N 1
ATOM 1875 C CA . PRO A 1 254 ? 15.431 -14.503 -8.589 1.00 62.34 254 PRO A CA 1
ATOM 1876 C C . PRO A 1 254 ? 14.669 -15.383 -7.583 1.00 62.34 254 PRO A C 1
ATOM 1878 O O . PRO A 1 254 ? 14.548 -15.031 -6.411 1.00 62.34 254 PRO A O 1
ATOM 1881 N N . VAL A 1 255 ? 14.161 -16.545 -8.013 1.00 56.06 255 VAL A N 1
ATOM 1882 C CA . VAL A 1 255 ? 13.586 -17.551 -7.094 1.00 56.06 255 VAL A CA 1
ATOM 1883 C C . VAL A 1 255 ? 14.717 -18.395 -6.521 1.00 56.06 255 VAL A C 1
ATOM 1885 O O . VAL A 1 255 ? 15.631 -18.779 -7.247 1.00 56.06 255 VAL A O 1
ATOM 1888 N N . VAL A 1 256 ? 14.644 -18.709 -5.228 1.00 54.56 256 VAL A N 1
ATOM 1889 C CA . VAL A 1 256 ? 15.558 -19.657 -4.578 1.00 54.56 256 VAL A CA 1
ATOM 1890 C C . VAL A 1 256 ? 15.558 -20.986 -5.351 1.00 54.56 256 VAL A C 1
ATOM 1892 O O . VAL A 1 256 ? 14.521 -21.635 -5.459 1.00 54.56 256 VAL A O 1
ATOM 1895 N N . GLY A 1 257 ? 16.716 -21.387 -5.886 1.00 53.88 257 GLY A N 1
ATOM 1896 C CA . GLY A 1 257 ? 16.939 -22.718 -6.468 1.00 53.88 257 GLY A CA 1
ATOM 1897 C C . GLY A 1 257 ? 16.601 -22.908 -7.954 1.00 53.88 257 GLY A C 1
ATOM 1898 O O . GLY A 1 257 ? 16.722 -24.028 -8.440 1.00 53.88 257 GLY A O 1
ATOM 1899 N N . LEU A 1 258 ? 16.209 -21.863 -8.691 1.00 51.34 258 LEU A N 1
ATOM 1900 C CA . LEU A 1 258 ? 16.027 -21.931 -10.148 1.00 51.34 258 LEU A CA 1
ATOM 1901 C C . LEU A 1 258 ? 16.881 -20.855 -10.825 1.00 51.34 258 LEU A C 1
ATOM 1903 O O . LEU A 1 258 ? 16.591 -19.661 -10.729 1.00 51.34 258 LEU A O 1
ATOM 1907 N N . GLU A 1 259 ? 17.941 -21.286 -11.510 1.00 43.47 259 GLU A N 1
ATOM 1908 C CA . GLU A 1 259 ? 18.744 -20.429 -12.384 1.00 43.47 259 GLU A CA 1
ATOM 1909 C C . GLU A 1 259 ? 17.878 -19.982 -13.569 1.00 43.47 259 GLU A C 1
ATOM 1911 O O . GLU A 1 259 ? 17.587 -20.736 -14.494 1.00 43.47 259 GLU A O 1
ATOM 1916 N N . GLY A 1 260 ? 17.370 -18.756 -13.473 1.00 51.00 260 GLY A N 1
ATOM 1917 C CA . GLY A 1 260 ? 16.355 -18.208 -14.367 1.00 51.00 260 GLY A CA 1
ATOM 1918 C C . GLY A 1 260 ? 15.363 -17.397 -13.550 1.00 51.00 260 GLY A C 1
ATOM 1919 O O . GLY A 1 260 ? 14.306 -17.898 -13.167 1.00 51.00 260 GLY A O 1
ATOM 1920 N N . GLY A 1 261 ? 15.745 -16.157 -13.222 1.00 52.41 261 GLY A N 1
ATOM 1921 C CA . GLY A 1 261 ? 14.969 -15.270 -12.356 1.00 52.41 261 GLY A CA 1
ATOM 1922 C C . GLY A 1 261 ? 13.527 -15.038 -12.824 1.00 52.41 261 GLY A C 1
ATOM 1923 O O . GLY A 1 261 ? 13.114 -15.468 -13.899 1.00 52.41 261 GLY A O 1
ATOM 1924 N N . LEU A 1 262 ? 12.719 -14.362 -12.007 1.00 56.50 262 LEU A N 1
ATOM 1925 C CA . LEU A 1 262 ? 11.323 -14.049 -12.314 1.00 56.50 262 LEU A CA 1
ATOM 1926 C C . LEU A 1 262 ? 11.228 -13.054 -13.481 1.00 56.50 262 LEU A C 1
ATOM 1928 O O . LEU A 1 262 ? 11.050 -11.857 -13.283 1.00 56.50 262 LEU A O 1
ATOM 1932 N N . VAL A 1 263 ? 11.360 -13.526 -14.723 1.00 60.66 263 VAL A N 1
ATOM 1933 C CA . VAL A 1 263 ? 11.329 -12.635 -15.896 1.00 60.66 263 VAL A CA 1
ATOM 1934 C C . VAL A 1 263 ? 9.899 -12.157 -16.215 1.00 60.66 263 VAL A C 1
ATOM 1936 O O . VAL A 1 263 ? 9.740 -11.112 -16.850 1.00 60.66 263 VAL A O 1
ATOM 1939 N N . SER A 1 264 ? 8.865 -12.856 -15.728 1.00 71.25 264 SER A N 1
ATOM 1940 C CA . SER A 1 264 ? 7.452 -12.646 -16.082 1.00 71.25 264 SER A CA 1
ATOM 1941 C C . SER A 1 264 ? 6.624 -11.945 -14.982 1.00 71.25 264 SER A C 1
ATOM 1943 O O . SER A 1 264 ? 6.646 -12.428 -13.843 1.00 71.25 264 SER A O 1
ATOM 1945 N N . PRO A 1 265 ? 5.810 -10.921 -15.318 1.00 75.56 265 PRO A N 1
ATOM 1946 C CA . PRO A 1 265 ? 4.881 -10.249 -14.391 1.00 75.56 265 PRO A CA 1
ATOM 1947 C C . PRO A 1 265 ? 3.983 -11.207 -13.596 1.00 75.56 265 PRO A C 1
ATOM 1949 O O . PRO A 1 265 ? 3.817 -11.071 -12.393 1.00 75.56 265 PRO A O 1
ATOM 1952 N N . GLU A 1 266 ? 3.520 -12.288 -14.228 1.00 80.69 266 GLU A N 1
ATOM 1953 C CA . GLU A 1 266 ? 2.682 -13.324 -13.598 1.00 80.69 266 GLU A CA 1
ATOM 1954 C C . GLU A 1 266 ? 3.277 -13.931 -12.328 1.00 80.69 266 GLU A C 1
ATOM 1956 O O . GLU A 1 266 ? 2.549 -14.352 -11.435 1.00 80.69 266 GLU A O 1
ATOM 1961 N N . ARG A 1 267 ? 4.606 -14.000 -12.232 1.00 79.81 267 ARG A N 1
ATOM 1962 C CA . ARG A 1 267 ? 5.261 -14.560 -11.050 1.00 79.81 267 ARG A CA 1
ATOM 1963 C C . ARG A 1 267 ? 5.479 -13.517 -9.959 1.00 79.81 267 ARG A C 1
ATOM 1965 O O . ARG A 1 267 ? 5.427 -13.860 -8.779 1.00 79.81 267 ARG A O 1
ATOM 1972 N N . LEU A 1 268 ? 5.694 -12.262 -10.350 1.00 82.94 268 LEU A N 1
ATOM 1973 C CA . LEU A 1 268 ? 5.766 -11.130 -9.430 1.00 82.94 268 LEU A CA 1
ATOM 1974 C C . LEU A 1 268 ? 4.413 -10.940 -8.729 1.00 82.94 268 LEU A C 1
ATOM 1976 O O . LEU A 1 268 ? 4.390 -10.768 -7.509 1.00 82.94 268 LEU A O 1
ATOM 1980 N N . TYR A 1 269 ? 3.311 -11.143 -9.457 1.00 87.94 269 TYR A N 1
ATOM 1981 C CA . TYR A 1 269 ? 1.958 -11.204 -8.905 1.00 87.94 269 TYR A CA 1
ATOM 1982 C C . TYR A 1 269 ? 1.836 -12.150 -7.708 1.00 87.94 269 TYR A C 1
ATOM 1984 O O . TYR A 1 269 ? 1.333 -11.751 -6.660 1.00 87.94 269 TYR A O 1
ATOM 1992 N N . TYR A 1 270 ? 2.328 -13.391 -7.808 1.00 87.69 270 TYR A N 1
ATOM 1993 C CA . TYR A 1 270 ? 2.234 -14.344 -6.694 1.00 87.69 270 TYR A CA 1
ATOM 1994 C C . TYR A 1 270 ? 3.047 -13.910 -5.473 1.00 87.69 270 TYR A C 1
ATOM 1996 O O . TYR A 1 270 ? 2.630 -14.162 -4.343 1.00 87.69 270 TYR A O 1
ATOM 2004 N N . MET A 1 271 ? 4.182 -13.239 -5.680 1.00 86.25 271 MET A N 1
ATOM 2005 C CA . MET A 1 271 ? 4.989 -12.715 -4.581 1.00 86.25 271 MET A CA 1
ATOM 2006 C C . MET A 1 271 ? 4.289 -11.541 -3.888 1.00 86.25 271 MET A C 1
ATOM 2008 O O . MET A 1 271 ? 4.234 -11.502 -2.658 1.00 86.25 271 MET A O 1
ATOM 2012 N N . ILE A 1 272 ? 3.706 -10.620 -4.660 1.00 90.69 272 ILE A N 1
ATOM 2013 C CA . ILE A 1 272 ? 2.891 -9.530 -4.115 1.00 90.69 272 ILE A CA 1
ATOM 2014 C C . ILE A 1 272 ? 1.678 -10.094 -3.384 1.00 90.69 272 ILE A C 1
ATOM 2016 O O . ILE A 1 272 ? 1.420 -9.691 -2.256 1.00 90.69 272 ILE A O 1
ATOM 2020 N N . LEU A 1 273 ? 0.969 -11.057 -3.977 1.00 91.88 273 LEU A N 1
ATOM 2021 C CA . LEU A 1 273 ? -0.185 -11.707 -3.363 1.00 91.88 273 LEU A CA 1
ATOM 2022 C C . LEU A 1 273 ? 0.197 -12.370 -2.034 1.00 91.88 273 LEU A C 1
ATOM 2024 O O . LEU A 1 273 ? -0.500 -12.181 -1.038 1.00 91.88 273 LEU A O 1
ATOM 2028 N N . ALA A 1 274 ? 1.317 -13.097 -1.993 1.00 91.38 274 ALA A N 1
ATOM 2029 C CA . ALA A 1 274 ? 1.847 -13.672 -0.760 1.00 91.38 274 ALA A CA 1
ATOM 2030 C C . ALA A 1 274 ? 2.164 -12.583 0.279 1.00 91.38 274 ALA A C 1
ATOM 2032 O O . ALA A 1 274 ? 1.796 -12.727 1.446 1.00 91.38 274 ALA A O 1
ATOM 2033 N N . GLY A 1 275 ? 2.765 -11.469 -0.147 1.00 92.56 275 GLY A N 1
ATOM 2034 C CA . GLY A 1 275 ? 2.984 -10.291 0.689 1.00 92.56 275 GLY A CA 1
ATOM 2035 C C . GLY A 1 275 ? 1.679 -9.706 1.237 1.00 92.56 275 GLY A C 1
ATOM 2036 O O . GLY A 1 275 ? 1.576 -9.479 2.441 1.00 92.56 275 GLY A O 1
ATOM 2037 N N . CYS A 1 276 ? 0.664 -9.496 0.393 1.00 94.62 276 CYS A N 1
ATOM 2038 C CA . CYS A 1 276 ? -0.649 -8.991 0.796 1.00 94.62 276 CYS A CA 1
ATOM 2039 C C . CYS A 1 276 ? -1.311 -9.918 1.817 1.00 94.62 276 CYS A C 1
ATOM 2041 O O . CYS A 1 276 ? -1.837 -9.443 2.821 1.00 94.62 276 CYS A O 1
ATOM 2043 N N . LEU A 1 277 ? -1.277 -11.234 1.581 1.00 94.19 277 LEU A N 1
ATOM 2044 C CA . LEU A 1 277 ? -1.834 -12.230 2.497 1.00 94.19 277 LEU A CA 1
ATOM 2045 C C . LEU A 1 277 ? -1.097 -12.233 3.837 1.00 94.19 277 LEU A C 1
ATOM 2047 O O . LEU A 1 277 ? -1.745 -12.292 4.881 1.00 94.19 277 LEU A O 1
ATOM 2051 N N . LEU A 1 278 ? 0.232 -12.120 3.820 1.00 95.06 278 LEU A N 1
ATOM 2052 C CA . LEU A 1 278 ? 1.041 -12.016 5.031 1.00 95.06 278 LEU A CA 1
ATOM 2053 C C . LEU A 1 278 ? 0.733 -10.725 5.799 1.00 95.06 278 LEU A C 1
ATOM 2055 O O . LEU A 1 278 ? 0.463 -10.784 6.995 1.00 95.06 278 LEU A O 1
ATOM 2059 N N . ALA A 1 279 ? 0.702 -9.574 5.125 1.00 94.50 279 ALA A N 1
ATOM 2060 C CA . ALA A 1 279 ? 0.373 -8.289 5.740 1.00 94.50 279 ALA A CA 1
ATOM 2061 C C . ALA A 1 279 ? -1.056 -8.280 6.307 1.00 94.50 279 ALA A C 1
ATOM 2063 O O . ALA A 1 279 ? -1.281 -7.812 7.423 1.00 94.50 279 ALA A O 1
ATOM 2064 N N . PHE A 1 280 ? -2.014 -8.860 5.581 1.00 94.56 280 PHE A N 1
ATOM 2065 C CA . PHE A 1 280 ? -3.383 -9.043 6.052 1.00 94.56 280 PHE A CA 1
ATOM 2066 C C . PHE A 1 280 ? -3.439 -9.953 7.283 1.00 94.56 280 PHE A C 1
ATOM 2068 O O . PHE A 1 280 ? -4.081 -9.603 8.270 1.00 94.56 280 PHE A O 1
ATOM 2075 N N . PHE A 1 281 ? -2.746 -11.093 7.255 1.00 95.00 281 PHE A N 1
ATOM 2076 C CA . PHE A 1 281 ? -2.677 -12.015 8.386 1.00 95.00 281 PHE A CA 1
ATOM 2077 C C . PHE A 1 281 ? -2.081 -11.341 9.626 1.00 95.00 281 PHE A C 1
ATOM 2079 O O . PHE A 1 281 ? -2.651 -11.450 10.713 1.00 95.00 281 PHE A O 1
ATOM 2086 N N . VAL A 1 282 ? -0.981 -10.599 9.465 1.00 94.62 282 VAL A N 1
ATOM 2087 C CA . VAL A 1 282 ? -0.359 -9.819 10.544 1.00 94.62 282 VAL A CA 1
ATOM 2088 C C . VAL A 1 282 ? -1.332 -8.769 11.075 1.00 94.62 282 VAL A C 1
ATOM 2090 O O . VAL A 1 282 ? -1.546 -8.710 12.282 1.00 94.62 282 VAL A O 1
ATOM 2093 N N . SER A 1 283 ? -1.975 -7.991 10.199 1.00 93.81 283 SER A N 1
ATOM 2094 C CA . SER A 1 283 ? -2.954 -6.967 10.587 1.00 93.81 283 SER A CA 1
ATOM 2095 C C . SER A 1 283 ? -4.140 -7.567 11.352 1.00 93.81 283 SER A C 1
ATOM 2097 O O . SER A 1 283 ? -4.509 -7.072 12.420 1.00 93.81 283 SER A O 1
ATOM 2099 N N . TRP A 1 284 ? -4.691 -8.684 10.868 1.00 93.62 284 TRP A N 1
ATOM 2100 C CA . TRP A 1 284 ? -5.776 -9.399 11.536 1.00 93.62 284 TRP A CA 1
ATOM 2101 C C . TRP A 1 284 ? -5.346 -9.916 12.912 1.00 93.62 284 TRP A C 1
ATOM 2103 O O . TRP A 1 284 ? -6.024 -9.675 13.914 1.00 93.62 284 TRP A O 1
ATOM 2113 N N . ARG A 1 285 ? -4.176 -10.556 12.995 1.00 95.00 285 ARG A N 1
ATOM 2114 C CA . ARG A 1 285 ? -3.650 -11.089 14.254 1.00 95.00 285 ARG A CA 1
ATOM 2115 C C . ARG A 1 285 ? -3.330 -9.990 15.268 1.00 95.00 285 ARG A C 1
ATOM 2117 O O . ARG A 1 285 ? -3.497 -10.223 16.471 1.00 95.00 285 ARG A O 1
ATOM 2124 N N . LEU A 1 286 ? -2.866 -8.835 14.790 1.00 93.81 286 LEU A N 1
ATOM 2125 C CA . LEU A 1 286 ? -2.525 -7.661 15.587 1.00 93.81 286 LEU A CA 1
ATOM 2126 C C . LEU A 1 286 ? -3.777 -6.995 16.155 1.00 93.81 286 LEU A C 1
ATOM 2128 O O . LEU A 1 286 ? -3.799 -6.707 17.349 1.00 93.81 286 LEU A O 1
ATOM 2132 N N . ARG A 1 287 ? -4.839 -6.853 15.355 1.00 93.69 287 ARG A N 1
ATOM 2133 C CA . ARG A 1 287 ? -6.145 -6.350 15.809 1.00 93.69 287 ARG A CA 1
ATOM 2134 C C . ARG A 1 287 ? -6.685 -7.131 17.011 1.00 93.69 287 ARG A C 1
ATOM 2136 O O . ARG A 1 287 ? -7.135 -6.528 17.980 1.00 93.69 287 ARG A O 1
ATOM 2143 N N . ASP A 1 288 ? -6.588 -8.460 16.975 1.00 92.19 288 ASP A N 1
ATOM 2144 C CA . ASP A 1 288 ? -7.079 -9.334 18.053 1.00 92.19 288 ASP A CA 1
ATOM 2145 C C . ASP A 1 288 ? -6.079 -9.490 19.223 1.00 92.19 288 ASP A C 1
ATOM 2147 O O . ASP A 1 288 ? -6.368 -10.138 20.240 1.00 92.19 288 ASP A O 1
ATOM 2151 N N . SER A 1 289 ? -4.882 -8.908 19.104 1.00 93.81 289 SER A N 1
ATOM 2152 C CA . SER A 1 289 ? -3.846 -8.931 20.141 1.00 93.81 289 SER A CA 1
ATOM 2153 C C . SER A 1 289 ? -4.110 -7.914 21.262 1.00 93.81 289 SER A C 1
ATOM 2155 O O . SER A 1 289 ? -4.974 -7.048 21.157 1.00 93.81 289 SER A O 1
ATOM 2157 N N . ARG A 1 290 ? -3.351 -8.013 22.365 1.00 89.44 290 ARG A N 1
ATOM 2158 C CA . ARG A 1 290 ? -3.436 -7.041 23.470 1.00 89.44 290 ARG A CA 1
ATOM 2159 C C . ARG A 1 290 ? -3.046 -5.632 23.013 1.00 89.44 290 ARG A C 1
ATOM 2161 O O . ARG A 1 290 ? -3.794 -4.710 23.300 1.00 89.44 290 ARG A O 1
ATOM 2168 N N . LEU A 1 291 ? -1.952 -5.509 22.256 1.00 90.00 291 LEU A N 1
ATOM 2169 C CA . LEU A 1 291 ? -1.457 -4.232 21.730 1.00 90.00 291 LEU A CA 1
ATOM 2170 C C . LEU A 1 291 ? -2.491 -3.569 20.817 1.00 90.00 291 LEU A C 1
ATOM 2172 O O . LEU A 1 291 ? -2.879 -2.432 21.049 1.00 90.00 291 LEU A O 1
ATOM 2176 N N . GLY A 1 292 ? -3.031 -4.317 19.848 1.00 90.69 292 GLY A N 1
ATOM 2177 C CA . GLY A 1 292 ? -4.052 -3.782 18.944 1.00 90.69 292 GLY A CA 1
ATOM 2178 C C . GLY A 1 292 ? -5.316 -3.327 19.673 1.00 90.69 292 GLY A C 1
ATOM 2179 O O . GLY A 1 292 ? -5.873 -2.290 19.330 1.00 90.69 292 GLY A O 1
ATOM 2180 N N . ARG A 1 293 ? -5.749 -4.047 20.719 1.00 89.94 293 ARG A N 1
ATOM 2181 C CA . ARG A 1 293 ? -6.876 -3.605 21.559 1.00 89.94 293 ARG A CA 1
ATOM 2182 C C . ARG A 1 293 ? -6.577 -2.334 22.349 1.00 89.94 293 ARG A C 1
ATOM 2184 O O . ARG A 1 293 ? -7.483 -1.527 22.511 1.00 89.94 293 ARG A O 1
ATOM 2191 N N . GLN A 1 294 ? -5.347 -2.151 22.824 1.00 89.88 294 GLN A N 1
ATOM 2192 C CA . GLN A 1 294 ? -4.960 -0.923 23.520 1.00 89.88 294 GLN A CA 1
ATOM 2193 C C . GLN A 1 294 ? -4.911 0.272 22.562 1.00 89.88 294 GLN A C 1
ATOM 2195 O O . GLN A 1 294 ? -5.439 1.323 22.900 1.00 89.88 294 GLN A O 1
ATOM 2200 N N . TRP A 1 295 ? -4.370 0.098 21.352 1.00 89.75 295 TRP A N 1
ATOM 2201 C CA . TRP A 1 295 ? -4.388 1.132 20.309 1.00 89.75 295 TRP A CA 1
ATOM 2202 C C . TRP A 1 295 ? -5.806 1.517 19.887 1.00 89.75 295 TRP A C 1
ATOM 2204 O O . TRP A 1 295 ? -6.110 2.698 19.768 1.00 89.75 295 TRP A O 1
ATOM 2214 N N . MET A 1 296 ? -6.695 0.532 19.728 1.00 90.81 296 MET A N 1
ATOM 2215 C CA . MET A 1 296 ? -8.101 0.809 19.432 1.00 90.81 296 MET A CA 1
ATOM 2216 C C . MET A 1 296 ? -8.797 1.543 20.585 1.00 90.81 296 MET A C 1
ATOM 2218 O O . MET A 1 296 ? -9.604 2.419 20.320 1.00 90.81 296 MET A O 1
ATOM 2222 N N . ALA A 1 297 ? -8.488 1.222 21.847 1.00 88.56 297 ALA A N 1
ATOM 2223 C CA . ALA A 1 297 ? -9.037 1.952 22.993 1.00 88.56 297 ALA A CA 1
ATOM 2224 C C . ALA A 1 297 ? -8.542 3.406 23.033 1.00 88.56 297 ALA A C 1
ATOM 2226 O O . ALA A 1 297 ? -9.342 4.312 23.235 1.00 88.56 297 ALA A O 1
ATOM 2227 N N . LEU A 1 298 ? -7.246 3.614 22.772 1.00 86.50 298 LEU A N 1
ATOM 2228 C CA . LEU A 1 298 ? -6.631 4.937 22.695 1.00 86.50 298 LEU A CA 1
ATOM 2229 C C . LEU A 1 298 ? -7.282 5.805 21.612 1.00 86.50 298 LEU A C 1
ATOM 2231 O O . LEU A 1 298 ? -7.567 6.972 21.838 1.00 86.50 298 LEU A O 1
ATOM 2235 N N . ARG A 1 299 ? -7.553 5.209 20.447 1.00 87.38 299 ARG A N 1
ATOM 2236 C CA . ARG A 1 299 ? -8.218 5.877 19.327 1.00 87.38 299 ARG A CA 1
ATOM 2237 C C . ARG A 1 299 ? -9.623 6.386 19.670 1.00 87.38 299 ARG A C 1
ATOM 2239 O O . ARG A 1 299 ? -10.048 7.377 19.083 1.00 87.38 299 ARG A O 1
ATOM 2246 N N . GLU A 1 300 ? -10.366 5.667 20.511 1.00 88.00 300 GLU A N 1
ATOM 2247 C CA . GLU A 1 300 ? -11.745 6.029 20.864 1.00 88.00 300 GLU A CA 1
ATOM 2248 C C . GLU A 1 300 ? -11.778 7.157 21.901 1.00 88.00 300 GLU A C 1
ATOM 2250 O O . GLU A 1 300 ? -12.485 8.141 21.701 1.00 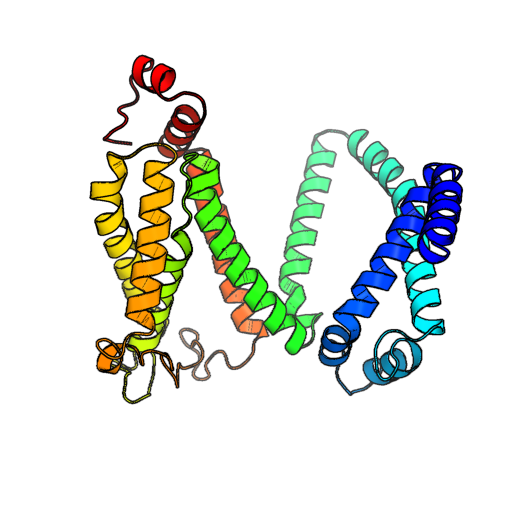88.00 300 GLU A O 1
ATOM 2255 N N . ASP A 1 301 ? -11.012 7.026 22.989 1.00 87.25 301 ASP A N 1
ATOM 2256 C CA . ASP A 1 301 ? -10.886 8.060 24.019 1.00 87.25 301 ASP A CA 1
ATOM 2257 C C . ASP A 1 301 ? -9.591 7.849 24.824 1.00 87.25 301 ASP A C 1
ATOM 2259 O O . ASP A 1 301 ? -9.436 6.867 25.560 1.00 87.25 301 ASP A O 1
ATOM 2263 N N . GLU A 1 302 ? -8.643 8.774 24.664 1.00 82.62 302 GLU A N 1
ATOM 2264 C CA . GLU A 1 302 ? -7.326 8.698 25.297 1.00 82.62 302 GLU A CA 1
ATOM 2265 C C . GLU A 1 302 ? -7.400 8.861 26.823 1.00 82.62 302 GLU A C 1
ATOM 2267 O O . GLU A 1 302 ? -6.707 8.138 27.545 1.00 82.62 302 GLU A O 1
ATOM 2272 N N . ASP A 1 303 ? -8.263 9.755 27.315 1.00 84.31 303 ASP A N 1
ATOM 2273 C CA . ASP A 1 303 ? -8.401 10.063 28.743 1.00 84.31 303 ASP A CA 1
ATOM 2274 C C . ASP A 1 303 ? -9.043 8.879 29.481 1.00 84.31 303 ASP A C 1
ATOM 2276 O O . ASP A 1 303 ? -8.611 8.482 30.571 1.00 84.31 303 ASP A O 1
ATOM 2280 N N . VAL A 1 304 ? -10.045 8.246 28.860 1.00 85.50 304 VAL A N 1
ATOM 2281 C CA . VAL A 1 304 ? -10.666 7.022 29.386 1.00 85.50 304 VAL A CA 1
ATOM 2282 C C . VAL A 1 304 ? -9.684 5.850 29.337 1.00 85.50 304 VAL A C 1
ATOM 2284 O O . VAL A 1 304 ? -9.617 5.069 30.289 1.00 85.50 304 VAL A O 1
ATOM 2287 N N . ALA A 1 305 ? -8.892 5.717 28.270 1.00 85.81 305 ALA A N 1
ATOM 2288 C CA . ALA A 1 305 ? -7.868 4.677 28.176 1.00 85.81 305 ALA A CA 1
ATOM 2289 C C . ALA A 1 305 ? -6.809 4.812 29.287 1.00 85.81 305 ALA A C 1
ATOM 2291 O O . ALA A 1 305 ? -6.437 3.807 29.909 1.00 85.81 305 ALA A O 1
ATOM 2292 N N . GLU A 1 306 ? -6.369 6.038 29.582 1.00 84.94 306 GLU A N 1
ATOM 2293 C CA . GLU A 1 306 ? -5.431 6.328 30.671 1.00 84.94 306 GLU A CA 1
ATOM 2294 C C . GLU A 1 306 ? -6.047 6.030 32.047 1.00 84.94 306 GLU A C 1
ATOM 2296 O O . GLU A 1 306 ? -5.420 5.349 32.867 1.00 84.94 306 GLU A O 1
ATOM 2301 N N . ALA A 1 307 ? -7.307 6.423 32.277 1.00 86.56 307 ALA A N 1
ATOM 2302 C CA . ALA A 1 307 ? -8.041 6.104 33.506 1.00 86.56 307 ALA A CA 1
ATOM 2303 C C . ALA A 1 307 ? -8.221 4.587 33.725 1.00 86.56 307 ALA A C 1
ATOM 2305 O O . ALA A 1 307 ? -8.248 4.117 34.864 1.00 86.56 307 ALA A O 1
ATOM 2306 N N . MET A 1 308 ? -8.284 3.804 32.642 1.00 86.19 308 MET A N 1
ATOM 2307 C CA . MET A 1 308 ? -8.328 2.335 32.669 1.00 86.19 308 MET A CA 1
ATOM 2308 C C . MET A 1 308 ? -6.941 1.679 32.836 1.00 86.19 308 MET A C 1
ATOM 2310 O O . MET A 1 308 ? -6.822 0.452 32.768 1.00 86.19 308 MET A O 1
ATOM 2314 N N . GLY A 1 309 ? -5.888 2.470 33.081 1.00 82.06 309 GLY A N 1
ATOM 2315 C CA . GLY A 1 309 ? -4.536 1.997 33.388 1.00 82.06 309 GLY A CA 1
ATOM 2316 C C . GLY A 1 309 ? -3.678 1.662 32.164 1.00 82.06 309 GLY A C 1
ATOM 2317 O O . GLY A 1 309 ? -2.652 0.985 32.304 1.00 82.06 309 GLY A O 1
ATOM 2318 N N . ILE A 1 310 ? -4.068 2.102 30.962 1.00 81.94 310 ILE A N 1
ATOM 2319 C CA . ILE A 1 310 ? -3.254 1.946 29.750 1.00 81.94 310 ILE A CA 1
ATOM 2320 C C . ILE A 1 310 ? -2.177 3.034 29.751 1.00 81.94 310 ILE A C 1
ATOM 2322 O O . ILE A 1 310 ? -2.469 4.223 29.731 1.00 81.94 310 ILE A O 1
ATOM 2326 N N . ASN A 1 311 ? -0.904 2.634 29.774 1.00 77.19 311 ASN A N 1
ATOM 2327 C CA . ASN A 1 311 ? 0.196 3.593 29.746 1.00 77.19 311 ASN A CA 1
ATOM 2328 C C . ASN A 1 311 ? 0.414 4.127 28.324 1.00 77.19 311 ASN A C 1
ATOM 2330 O O . ASN A 1 311 ? 0.980 3.433 27.483 1.00 77.19 311 ASN A O 1
ATOM 2334 N N . LEU A 1 312 ? 0.043 5.386 28.106 1.00 67.56 312 LEU A N 1
ATOM 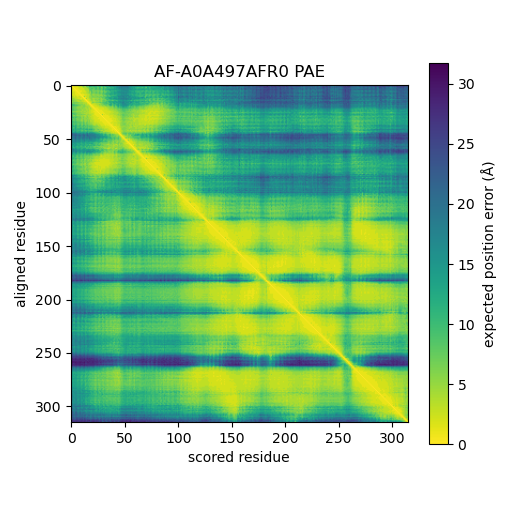2335 C CA . LEU A 1 312 ? 0.107 6.078 26.815 1.00 67.56 312 LEU A CA 1
ATOM 2336 C C . LEU A 1 312 ? 1.515 6.156 26.195 1.00 67.56 312 LEU A C 1
ATOM 2338 O O . LEU A 1 312 ? 1.650 6.348 24.996 1.00 67.56 312 LEU A O 1
ATOM 2342 N N . THR A 1 313 ? 2.573 6.024 27.003 1.00 64.44 313 THR A N 1
ATOM 2343 C CA . THR A 1 313 ? 3.973 6.158 26.547 1.00 64.44 313 THR A CA 1
ATOM 2344 C C . THR A 1 313 ? 4.680 4.827 26.298 1.00 64.44 313 THR A C 1
ATOM 2346 O O . THR A 1 313 ? 5.779 4.812 25.744 1.00 64.44 313 THR A O 1
ATOM 2349 N N . LYS A 1 314 ? 4.093 3.710 26.746 1.00 57.31 314 LYS A N 1
ATOM 2350 C CA . LYS A 1 314 ? 4.695 2.363 26.677 1.00 57.31 314 LYS A CA 1
ATOM 2351 C C . LYS A 1 314 ? 3.958 1.409 25.735 1.00 57.31 314 LYS A C 1
ATOM 2353 O O . LYS A 1 314 ? 4.348 0.243 25.655 1.00 57.31 314 LYS A O 1
ATOM 2358 N N . VAL A 1 315 ? 2.889 1.874 25.096 1.00 55.22 315 VAL A N 1
ATOM 2359 C CA . VAL A 1 315 ? 2.013 1.088 24.220 1.00 55.22 315 VAL A CA 1
ATOM 2360 C C . VAL A 1 315 ? 2.136 1.588 22.791 1.00 55.22 315 VAL A C 1
ATOM 2362 O O . VAL A 1 315 ? 2.279 2.813 22.618 1.00 55.22 315 VAL A O 1
#

Mean predicted aligned error: 10.06 Å